Protein AF-A0A921FWW5-F1 (afdb_monomer)

Secondary structure (DSSP, 8-state):
--HHHHHHTTB-TTSPBPSSHHHHHHHHHHHHHHHHHHSPPHHHHHHHHHHHHT-S-SEEESSHHHHHHH-TT--SSEEEETTT-EEEEEETTTTEEEEEEETT--------EE--STTTT-TT--TTEEEESEEEEEETTEEEEEESS--TT-EEEES-----TT-EEEEEEEEE-SS---EEEEETTEEPPPB-PPTTS-EEEEEEEE-SSSPPPEEEE--SSS--TT-EEEEEEEEEEEHHHHH-TT----HHHHHHHHTTSGGG--SSEES-SS-HHHHHHHHHHHHHHHTTSS--

Structure (mmCIF, N/CA/C/O backbone):
data_AF-A0A921FWW5-F1
#
_entry.id   AF-A0A921FWW5-F1
#
loop_
_atom_site.group_PDB
_atom_site.id
_atom_site.type_symbol
_atom_site.label_atom_id
_atom_site.label_alt_id
_atom_site.label_comp_id
_atom_site.label_asym_id
_atom_site.label_entity_id
_atom_site.label_seq_id
_atom_site.pdbx_PDB_ins_code
_atom_site.Cartn_x
_atom_site.Cartn_y
_atom_site.Cartn_z
_atom_site.occupancy
_atom_site.B_iso_or_equiv
_atom_site.auth_seq_id
_atom_site.auth_comp_id
_atom_site.auth_asym_id
_atom_site.auth_atom_id
_atom_site.pdbx_PDB_model_num
ATOM 1 N N . ILE A 1 1 ? -24.451 44.746 63.914 1.00 54.94 1 ILE A N 1
ATOM 2 C CA . ILE A 1 1 ? -25.137 44.076 62.787 1.00 54.94 1 ILE A CA 1
ATOM 3 C C . ILE A 1 1 ? -26.568 44.582 62.790 1.00 54.94 1 ILE A C 1
ATOM 5 O O . ILE A 1 1 ? -27.203 44.558 63.840 1.00 54.94 1 ILE A O 1
ATOM 9 N N . SER A 1 2 ? -27.016 45.171 61.685 1.00 52.34 2 SER A N 1
ATOM 10 C CA . SER A 1 2 ? -28.345 45.789 61.610 1.00 52.34 2 SER A CA 1
ATOM 11 C C . SER A 1 2 ? -29.425 44.705 61.452 1.00 52.34 2 SER A C 1
ATOM 13 O O . SER A 1 2 ? -29.181 43.686 60.814 1.00 52.34 2 SER A O 1
ATOM 15 N N . ALA A 1 3 ? -30.620 44.884 62.029 1.00 73.94 3 ALA A N 1
ATOM 16 C CA . ALA A 1 3 ? -31.713 43.907 61.897 1.00 73.94 3 ALA A CA 1
ATOM 17 C C . ALA A 1 3 ? -32.056 43.522 60.432 1.00 73.94 3 ALA A C 1
ATOM 19 O O . ALA A 1 3 ? -32.324 42.345 60.189 1.00 73.94 3 ALA A O 1
ATOM 20 N N . PRO A 1 4 ? -31.985 44.440 59.442 1.00 77.25 4 PRO A N 1
ATOM 21 C CA . PRO A 1 4 ? -32.183 44.099 58.030 1.00 77.25 4 PRO A CA 1
ATOM 22 C C . PRO A 1 4 ? -31.154 43.108 57.471 1.00 77.25 4 PRO A C 1
ATOM 24 O O . PRO A 1 4 ? -31.499 42.255 56.660 1.00 77.25 4 PRO A O 1
ATOM 27 N N . GLU A 1 5 ? -29.902 43.193 57.924 1.00 77.69 5 GLU A N 1
ATOM 28 C CA . GLU A 1 5 ? -28.803 42.326 57.484 1.00 77.69 5 GLU A CA 1
ATOM 29 C C . GLU A 1 5 ? -29.013 40.875 57.945 1.00 77.69 5 GLU A C 1
ATOM 31 O O . GLU A 1 5 ? -28.809 39.937 57.178 1.00 77.69 5 GLU A O 1
ATOM 36 N N . ILE A 1 6 ? -29.510 40.690 59.173 1.00 76.56 6 ILE A N 1
ATOM 37 C CA . ILE A 1 6 ? -29.844 39.369 59.730 1.00 76.56 6 ILE A CA 1
ATOM 38 C C . ILE A 1 6 ? -31.026 38.749 58.977 1.00 76.56 6 ILE A C 1
ATOM 40 O O . ILE A 1 6 ? -30.984 37.570 58.636 1.00 76.56 6 ILE A O 1
ATOM 44 N N . ILE A 1 7 ? -32.056 39.546 58.672 1.00 77.81 7 ILE A N 1
ATOM 45 C CA . ILE A 1 7 ? -33.239 39.086 57.929 1.00 77.81 7 ILE A CA 1
ATOM 46 C C . ILE A 1 7 ? -32.857 38.671 56.503 1.00 77.81 7 ILE A C 1
ATOM 48 O O . ILE A 1 7 ? -33.277 37.609 56.047 1.00 77.81 7 ILE A O 1
ATOM 52 N N . ALA A 1 8 ? -32.024 39.459 55.815 1.00 82.44 8 ALA A N 1
ATOM 53 C CA . ALA A 1 8 ? -31.523 39.103 54.488 1.00 82.44 8 ALA A CA 1
ATOM 54 C C . ALA A 1 8 ? -30.705 37.799 54.515 1.00 82.44 8 ALA A C 1
ATOM 56 O O . ALA A 1 8 ? -30.836 36.964 53.624 1.00 82.44 8 ALA A O 1
ATOM 57 N N . ALA A 1 9 ? -29.922 37.574 55.575 1.00 83.56 9 ALA A N 1
ATOM 58 C CA . ALA A 1 9 ? -29.128 36.361 55.750 1.00 83.56 9 ALA A CA 1
ATOM 59 C C . ALA A 1 9 ? -29.957 35.095 56.046 1.00 83.56 9 ALA A C 1
ATOM 61 O O . ALA A 1 9 ? -29.390 34.004 56.080 1.00 83.56 9 ALA A O 1
ATOM 62 N N . HIS A 1 10 ? -31.270 35.191 56.267 1.00 88.88 10 HIS A N 1
ATOM 63 C CA . HIS A 1 10 ? -32.144 34.024 56.428 1.00 88.88 10 HIS A CA 1
ATOM 64 C C . HIS A 1 10 ? -32.659 33.468 55.096 1.00 88.88 10 HIS A C 1
ATOM 66 O O . HIS A 1 10 ? -33.248 32.390 55.084 1.00 88.88 10 HIS A O 1
ATOM 72 N N . VAL A 1 11 ? -32.440 34.169 53.984 1.00 87.81 11 VAL A N 1
ATOM 73 C CA . VAL A 1 11 ? -32.865 33.731 52.653 1.00 87.81 11 VAL A CA 1
ATOM 74 C C . VAL A 1 11 ? -31.699 33.022 51.962 1.00 87.81 11 VAL A C 1
ATOM 76 O O . VAL A 1 11 ? -30.575 33.527 51.954 1.00 87.81 11 VAL A O 1
ATOM 79 N N . ASP A 1 12 ? -31.923 31.818 51.437 1.00 85.56 12 ASP A N 1
ATOM 80 C CA . ASP A 1 12 ? -30.902 31.098 50.668 1.00 85.56 12 ASP A CA 1
ATOM 81 C C . ASP A 1 12 ? -30.789 31.584 49.212 1.00 85.56 12 ASP A C 1
ATOM 83 O O . ASP A 1 12 ? -31.531 32.455 48.757 1.00 85.56 12 ASP A O 1
ATOM 87 N N . SER A 1 13 ? -29.834 31.025 48.464 1.00 84.50 13 SER A N 1
ATOM 88 C CA . SER A 1 13 ? -29.587 31.382 47.060 1.00 84.50 13 SER A CA 1
ATOM 89 C C . SER A 1 13 ? -30.755 31.063 46.123 1.00 84.50 13 SER A C 1
ATOM 91 O O . SER A 1 13 ? -30.784 31.575 45.009 1.00 84.50 13 SER A O 1
ATOM 93 N N . ASN A 1 14 ? -31.708 30.239 46.567 1.00 84.31 14 ASN A N 1
ATOM 94 C CA . ASN A 1 14 ? -32.908 29.877 45.817 1.00 84.31 14 ASN A CA 1
ATOM 95 C C . ASN A 1 14 ? -34.116 30.744 46.212 1.00 84.31 14 ASN A C 1
ATOM 97 O O . ASN A 1 14 ? -35.217 30.527 45.711 1.00 84.31 14 ASN A O 1
ATOM 101 N N . GLY A 1 15 ? -33.929 31.727 47.102 1.00 86.50 15 GLY A N 1
ATOM 102 C CA . GLY A 1 15 ? -34.991 32.616 47.566 1.00 86.50 15 GLY A CA 1
ATOM 103 C C . GLY A 1 15 ? -35.855 32.036 48.690 1.00 86.50 15 GLY A C 1
ATOM 104 O O . GLY A 1 15 ? -36.876 32.633 49.029 1.00 86.50 15 GLY A O 1
ATOM 105 N N . THR A 1 16 ? -35.474 30.905 49.294 1.00 89.12 16 THR A N 1
ATOM 106 C CA . THR A 1 16 ? -36.246 30.287 50.383 1.00 89.12 16 THR A CA 1
ATOM 107 C C . THR A 1 16 ? -35.903 30.949 51.711 1.00 89.12 16 THR A C 1
ATOM 109 O O . THR A 1 16 ? -34.735 31.013 52.096 1.00 89.12 16 THR A O 1
ATOM 112 N N . ALA A 1 17 ? -36.918 31.432 52.432 1.00 90.94 17 ALA A N 1
ATOM 113 C CA . ALA A 1 17 ? -36.743 32.024 53.755 1.00 90.94 17 ALA A CA 1
ATOM 114 C C . ALA A 1 17 ? -36.696 30.942 54.846 1.00 90.94 17 ALA A C 1
ATOM 116 O O . ALA A 1 17 ? -37.617 30.138 54.980 1.00 90.94 17 ALA A O 1
ATOM 117 N N . HIS A 1 18 ? -35.642 30.963 55.662 1.00 88.50 18 HIS A N 1
ATOM 118 C CA . HIS A 1 18 ? -35.449 30.058 56.795 1.00 88.50 18 HIS A CA 1
ATOM 119 C C . HIS A 1 18 ? -35.803 30.755 58.125 1.00 88.50 18 HIS A C 1
ATOM 121 O O . HIS A 1 18 ? -35.614 31.966 58.248 1.00 88.50 18 HIS A O 1
ATOM 127 N N . PRO A 1 19 ? -36.286 30.033 59.158 1.00 90.19 19 PRO A N 1
ATOM 128 C CA . PRO A 1 19 ? -36.712 30.643 60.428 1.00 90.19 19 PRO A CA 1
ATOM 129 C C . PRO A 1 19 ? -35.614 31.427 61.156 1.00 90.19 19 PRO A C 1
ATOM 131 O O . PRO A 1 19 ? -35.888 32.381 61.882 1.00 90.19 19 PRO A O 1
ATOM 134 N N . ASN A 1 20 ? -34.365 30.998 60.992 1.00 88.88 20 ASN A N 1
ATOM 135 C CA . ASN A 1 20 ? -33.182 31.657 61.517 1.00 88.88 20 ASN A CA 1
ATOM 136 C C . ASN A 1 20 ? -31.948 31.249 60.699 1.00 88.88 20 ASN A C 1
ATOM 138 O O . ASN A 1 20 ? -31.984 30.295 59.916 1.00 88.88 20 ASN A O 1
ATOM 142 N N . LEU A 1 21 ? -30.838 31.958 60.914 1.00 88.75 21 LEU A N 1
ATOM 143 C CA . LEU A 1 21 ? -29.571 31.687 60.238 1.00 88.75 21 LEU A CA 1
ATOM 144 C C . LEU A 1 21 ? -29.070 30.251 60.459 1.00 88.75 21 LEU A C 1
ATOM 146 O O . LEU A 1 21 ? -28.517 29.662 59.535 1.00 88.75 21 LEU A O 1
ATOM 150 N N . LYS A 1 22 ? -29.291 29.675 61.650 1.00 91.75 22 LYS A N 1
ATOM 151 C CA . LYS A 1 22 ? -28.877 28.299 61.947 1.00 91.75 22 LYS A CA 1
ATOM 152 C C . LYS A 1 22 ? -29.604 27.305 61.039 1.00 91.75 22 LYS A C 1
ATOM 154 O O . LYS A 1 22 ? -28.948 26.486 60.417 1.00 91.75 22 LYS A O 1
ATOM 159 N N . SER A 1 23 ? -30.923 27.423 60.890 1.00 90.19 23 SER A N 1
ATOM 160 C CA . SER A 1 23 ? -31.704 26.547 60.007 1.00 90.19 23 SER A CA 1
ATOM 161 C C . SER A 1 23 ? -31.258 26.632 58.545 1.00 90.19 23 SER A C 1
ATOM 163 O O . SER A 1 23 ? -31.207 25.612 57.864 1.00 90.19 23 SER A O 1
ATOM 165 N N . ARG A 1 24 ? -30.883 27.825 58.064 1.00 92.62 24 ARG A N 1
ATOM 166 C CA . ARG A 1 24 ? -30.310 27.980 56.718 1.00 92.62 24 ARG A CA 1
ATOM 167 C C . ARG A 1 24 ? -28.952 27.285 56.597 1.00 92.62 24 ARG A C 1
ATOM 169 O O . ARG A 1 24 ? -28.701 26.633 55.589 1.00 92.62 24 ARG A O 1
ATOM 176 N N . LEU A 1 25 ? -28.081 27.440 57.597 1.00 91.12 25 LEU A N 1
ATOM 177 C CA . LEU A 1 25 ? -26.750 26.832 57.600 1.00 91.12 25 LEU A CA 1
ATOM 178 C C . LEU A 1 25 ? -26.828 25.301 57.673 1.00 91.12 25 LEU A C 1
ATOM 180 O O . LEU A 1 25 ? -26.166 24.638 56.882 1.00 91.12 25 LEU A O 1
ATOM 184 N N . ASP A 1 26 ? -27.697 24.761 58.531 1.00 92.81 26 ASP A N 1
ATOM 185 C CA . ASP A 1 26 ? -27.953 23.320 58.631 1.00 92.81 26 ASP A CA 1
ATOM 186 C C . ASP A 1 26 ? -28.453 22.764 57.275 1.00 92.81 26 ASP A C 1
ATOM 188 O O . ASP A 1 26 ? -27.978 21.737 56.797 1.00 92.81 26 ASP A O 1
ATOM 192 N N . ASN A 1 27 ? -29.368 23.472 56.596 1.00 88.25 27 ASN A N 1
ATOM 193 C CA . ASN A 1 27 ? -29.863 23.080 55.268 1.00 88.25 27 ASN A CA 1
ATOM 194 C C . ASN A 1 27 ? -28.781 23.158 54.174 1.00 88.25 27 ASN A C 1
ATOM 196 O O . ASN A 1 27 ? -28.735 22.310 53.277 1.00 88.25 27 ASN A O 1
ATOM 200 N N . PHE A 1 28 ? -27.897 24.157 54.234 1.00 89.31 28 PHE A N 1
ATOM 201 C CA . PHE A 1 28 ? -26.744 24.242 53.338 1.00 89.31 28 PHE A CA 1
ATOM 202 C C . PHE A 1 28 ? -25.779 23.068 53.557 1.00 89.31 28 PHE A C 1
ATOM 204 O O . PHE A 1 28 ? -25.355 22.445 52.590 1.00 89.31 28 PHE A O 1
ATOM 211 N N . GLU A 1 29 ? -25.485 22.715 54.808 1.00 89.56 29 GLU A N 1
ATOM 212 C CA . GLU A 1 29 ? -24.614 21.585 55.149 1.00 89.56 29 GLU A CA 1
ATOM 213 C C . GLU A 1 29 ? -25.198 20.248 54.667 1.00 89.56 29 GLU A C 1
ATOM 215 O O . GLU A 1 29 ? -24.497 19.453 54.034 1.00 89.56 29 GLU A O 1
ATOM 220 N N . VAL A 1 30 ? -26.501 20.027 54.873 1.00 89.12 30 VAL A N 1
ATOM 221 C CA . VAL A 1 30 ? -27.209 18.832 54.383 1.00 89.12 30 VAL A CA 1
ATOM 222 C C . VAL A 1 30 ? -27.186 18.757 52.855 1.00 89.12 30 VAL A C 1
ATOM 224 O O . VAL A 1 30 ? -26.832 17.716 52.302 1.00 89.12 30 VAL A O 1
ATOM 227 N N . SER A 1 31 ? -27.524 19.846 52.157 1.00 83.38 31 SER A N 1
ATOM 228 C CA . SER A 1 31 ? -27.543 19.858 50.685 1.00 83.38 31 SER A CA 1
ATOM 229 C C . SER A 1 31 ? -26.147 19.699 50.073 1.00 83.38 31 SER A C 1
ATOM 231 O O . SER A 1 31 ? -25.990 18.948 49.111 1.00 83.38 31 SER A O 1
ATOM 233 N N . ALA A 1 32 ? -25.119 20.324 50.655 1.00 82.25 32 ALA A N 1
ATOM 234 C CA . ALA A 1 32 ? -23.731 20.143 50.238 1.00 82.25 32 ALA A CA 1
ATOM 235 C C . ALA A 1 32 ? -23.261 18.692 50.443 1.00 82.25 32 ALA A C 1
ATOM 237 O O . ALA A 1 32 ? -22.636 18.115 49.554 1.00 82.25 32 ALA A O 1
ATOM 238 N N . THR A 1 33 ? -23.622 18.071 51.571 1.00 81.31 33 THR A N 1
ATOM 239 C CA . THR A 1 33 ? -23.305 16.662 51.863 1.00 81.31 33 THR A CA 1
ATOM 240 C C . THR A 1 33 ? -23.995 15.712 50.882 1.00 81.31 33 THR A C 1
ATOM 242 O O . THR A 1 33 ? -23.360 14.802 50.354 1.00 81.31 33 THR A O 1
ATOM 245 N N . GLN A 1 34 ? -25.271 15.949 50.567 1.00 81.00 34 GLN A N 1
ATOM 246 C CA . GLN A 1 34 ? -26.012 15.160 49.576 1.00 81.00 34 GLN A CA 1
ATOM 247 C C . GLN A 1 34 ? -25.422 15.296 48.164 1.00 81.00 34 GLN A C 1
ATOM 249 O O . GLN A 1 34 ? -25.303 14.302 47.452 1.00 81.00 34 GLN A O 1
ATOM 254 N N . GLN A 1 35 ? -25.002 16.499 47.756 1.00 77.38 35 GLN A N 1
ATOM 255 C CA . GLN A 1 35 ? -24.338 16.705 46.462 1.00 77.38 35 GLN A CA 1
ATOM 256 C C . GLN A 1 35 ? -22.965 16.025 46.386 1.00 77.38 35 GLN A C 1
ATOM 258 O O . GLN A 1 35 ? -22.579 15.557 45.317 1.00 77.38 35 GLN A O 1
ATOM 263 N N . LEU A 1 36 ? -22.227 15.945 47.498 1.00 73.56 36 LEU A N 1
ATOM 264 C CA . LEU A 1 36 ? -20.964 15.204 47.563 1.00 73.56 36 LEU A CA 1
ATOM 265 C C . LEU A 1 36 ? -21.176 13.689 47.446 1.00 73.56 36 LEU A C 1
ATOM 267 O O . LEU A 1 36 ? -20.372 13.037 46.795 1.00 73.56 36 LEU A O 1
ATOM 271 N N . GLN A 1 37 ? -22.275 13.151 47.985 1.00 67.81 37 GLN A N 1
ATOM 272 C CA . GLN A 1 37 ? -22.647 11.736 47.824 1.00 67.81 37 GLN A CA 1
ATOM 273 C C . GLN A 1 37 ? -23.086 11.373 46.395 1.00 67.81 37 GLN A C 1
ATOM 275 O O . GLN A 1 37 ? -23.012 10.211 46.012 1.00 67.81 37 GLN A O 1
ATOM 280 N N . GLN A 1 38 ? -23.546 12.347 45.601 1.00 61.06 38 GLN A N 1
ATOM 281 C CA . GLN A 1 38 ? -23.904 12.139 44.189 1.00 61.06 38 GLN A CA 1
ATOM 282 C C . GLN A 1 38 ? -22.700 12.193 43.241 1.00 61.06 38 GLN A C 1
ATOM 284 O O . GLN A 1 38 ? -22.802 11.757 42.094 1.00 61.06 38 GLN A O 1
ATOM 289 N N . LYS A 1 39 ? -21.562 12.742 43.681 1.00 61.75 39 LYS A N 1
ATOM 290 C CA . LYS A 1 39 ? -20.310 12.636 42.929 1.00 61.75 39 LYS A CA 1
ATOM 291 C C . LYS A 1 39 ? -19.759 11.239 43.181 1.00 61.75 39 LYS A C 1
ATOM 293 O O . LYS A 1 39 ? -19.584 10.863 44.333 1.00 61.75 39 LYS A O 1
ATOM 298 N N . ALA A 1 40 ? -19.515 10.478 42.115 1.00 56.78 40 ALA A N 1
ATOM 299 C CA . ALA A 1 40 ? -18.873 9.174 42.230 1.00 56.78 40 ALA A CA 1
ATOM 300 C C . ALA A 1 40 ? -17.592 9.313 43.074 1.00 56.78 40 ALA A C 1
ATOM 302 O O . ALA A 1 40 ? -16.753 10.165 42.775 1.00 56.78 40 ALA A O 1
ATOM 303 N N . ASP A 1 41 ? -17.485 8.535 44.153 1.00 65.31 41 ASP A N 1
ATOM 304 C CA . ASP A 1 41 ? -16.306 8.526 45.020 1.00 65.31 41 ASP A CA 1
ATOM 305 C C . ASP A 1 41 ? -15.075 8.180 44.170 1.00 65.31 41 ASP A C 1
ATOM 307 O O . ASP A 1 41 ? -15.135 7.284 43.325 1.00 65.31 41 ASP A O 1
ATOM 311 N N . GLN A 1 42 ? -13.961 8.885 44.376 1.00 54.41 42 GLN A N 1
ATOM 312 C CA . GLN A 1 42 ? -12.708 8.604 43.676 1.00 54.41 42 GLN A CA 1
ATOM 313 C C . GLN A 1 42 ? -12.319 7.127 43.828 1.00 54.41 42 GLN A C 1
ATOM 315 O O . GLN A 1 42 ? -11.888 6.524 42.861 1.00 54.41 42 GLN A O 1
ATOM 320 N N . SER A 1 43 ? -12.567 6.513 44.988 1.00 56.56 43 SER A N 1
ATOM 321 C CA . SER A 1 43 ? -12.333 5.082 45.221 1.00 56.56 43 SER A CA 1
ATOM 322 C C . SER A 1 43 ? -13.247 4.169 44.400 1.00 56.56 43 SER A C 1
ATOM 324 O O . SER A 1 43 ? -12.813 3.106 43.960 1.00 56.56 43 SER A O 1
ATOM 326 N N . PHE A 1 44 ? -14.490 4.584 44.145 1.00 61.25 44 PHE A N 1
ATOM 327 C CA . PHE A 1 44 ? -15.403 3.870 43.257 1.00 61.25 44 PHE A CA 1
ATOM 328 C C . PHE A 1 44 ? -14.921 3.976 41.811 1.00 61.25 44 PHE A C 1
ATOM 330 O O . PHE A 1 44 ? -14.796 2.961 41.132 1.00 61.25 44 PHE A O 1
ATOM 337 N N . VAL A 1 45 ? -14.573 5.184 41.357 1.00 56.34 45 VAL A N 1
ATOM 338 C CA . VAL A 1 45 ? -14.010 5.405 40.017 1.00 56.34 45 VAL A CA 1
ATOM 339 C C . VAL A 1 45 ? -12.695 4.639 39.847 1.00 56.34 45 VAL A C 1
ATOM 341 O O . VAL A 1 45 ? -12.518 3.978 38.831 1.00 56.34 45 VAL A O 1
ATOM 344 N N . ASP A 1 46 ? -11.818 4.648 40.850 1.00 57.06 46 ASP A N 1
ATOM 345 C CA . ASP A 1 46 ? -10.530 3.953 40.845 1.00 57.06 46 ASP A CA 1
ATOM 346 C C . ASP A 1 46 ? -10.692 2.430 40.913 1.00 57.06 46 ASP A C 1
ATOM 348 O O . ASP A 1 46 ? -9.931 1.719 40.264 1.00 57.06 46 ASP A O 1
ATOM 352 N N . SER A 1 47 ? -11.681 1.903 41.646 1.00 58.59 47 SER A N 1
ATOM 353 C CA . SER A 1 47 ? -11.992 0.464 41.665 1.00 58.59 47 SER A CA 1
ATOM 354 C C . SER A 1 47 ? -12.525 0.002 40.309 1.00 58.59 47 SER A C 1
ATOM 356 O O . SER A 1 47 ? -12.022 -0.973 39.745 1.00 58.59 47 SER A O 1
ATOM 358 N N . GLN A 1 48 ? -13.468 0.751 39.725 1.00 58.72 48 GLN A N 1
ATOM 359 C CA . GLN A 1 48 ? -13.980 0.466 38.383 1.00 58.72 48 GLN A CA 1
ATOM 360 C C . GLN A 1 48 ? -12.863 0.576 37.335 1.00 58.72 48 GLN A C 1
ATOM 362 O O . GLN A 1 48 ? -12.716 -0.306 36.490 1.00 58.72 48 GLN A O 1
ATOM 367 N N . LEU A 1 49 ? -12.011 1.601 37.428 1.00 56.38 49 LEU A N 1
ATOM 368 C CA . LEU A 1 49 ? -10.875 1.790 36.528 1.00 56.38 49 LEU A CA 1
ATOM 369 C C . LEU A 1 49 ? -9.809 0.701 36.715 1.00 56.38 49 LEU A C 1
ATOM 371 O O . LEU A 1 49 ? -9.300 0.183 35.731 1.00 56.38 49 LEU A O 1
ATOM 375 N N . SER A 1 50 ? -9.503 0.288 37.944 1.00 53.25 50 SER A N 1
ATOM 376 C CA . SER A 1 50 ? -8.551 -0.792 38.249 1.00 53.25 50 SER A CA 1
ATOM 377 C C . SER A 1 50 ? -9.045 -2.156 37.751 1.00 53.25 50 SER A C 1
ATOM 379 O O . SER A 1 50 ? -8.275 -2.932 37.177 1.00 53.25 50 SER A O 1
ATOM 381 N N . ALA A 1 51 ? -10.350 -2.426 37.876 1.00 51.62 51 ALA A N 1
ATOM 382 C CA . ALA A 1 51 ? -10.979 -3.609 37.295 1.00 51.62 51 ALA A CA 1
ATOM 383 C C . ALA A 1 51 ? -10.830 -3.634 35.762 1.00 51.62 51 ALA A C 1
ATOM 385 O O . ALA A 1 51 ? -10.542 -4.690 35.197 1.00 51.62 51 ALA A O 1
ATOM 386 N N . ILE A 1 52 ? -10.926 -2.469 35.110 1.00 52.97 52 ILE A N 1
ATOM 387 C CA . ILE A 1 52 ? -10.677 -2.295 33.671 1.00 52.97 52 ILE A CA 1
ATOM 388 C C . ILE A 1 52 ? -9.177 -2.439 33.333 1.00 52.97 52 ILE A C 1
ATOM 390 O O . ILE A 1 52 ? -8.832 -3.083 32.344 1.00 52.97 52 ILE A O 1
ATOM 394 N N . VAL A 1 53 ? -8.270 -1.907 34.163 1.00 46.00 53 VAL A N 1
ATOM 395 C CA . VAL A 1 53 ? -6.808 -1.885 33.928 1.00 46.00 53 VAL A CA 1
ATOM 396 C C . VAL A 1 53 ? -6.158 -3.270 34.049 1.00 46.00 53 VAL A C 1
ATOM 398 O O . VAL A 1 53 ? -5.145 -3.519 33.397 1.00 46.00 53 VAL A O 1
ATOM 401 N N . SER A 1 54 ? -6.742 -4.212 34.802 1.00 50.03 54 SER A N 1
ATOM 402 C CA . SER A 1 54 ? -6.253 -5.605 34.816 1.00 50.03 54 SER A CA 1
ATOM 403 C C . SER A 1 54 ? -6.501 -6.353 33.497 1.00 50.03 54 SER A C 1
ATOM 405 O O . SER A 1 54 ? -5.849 -7.362 33.227 1.00 50.03 54 SER A O 1
ATOM 407 N N . GLY A 1 55 ? -7.444 -5.867 32.679 1.00 53.16 55 GLY A N 1
ATOM 408 C CA . GLY A 1 55 ? -7.771 -6.414 31.365 1.00 53.16 55 GLY A CA 1
ATOM 409 C C . GLY A 1 55 ? -8.306 -7.848 31.358 1.00 53.16 55 GLY A C 1
ATOM 410 O O . GLY A 1 55 ? -8.499 -8.383 30.272 1.00 53.16 55 GLY A O 1
ATOM 411 N N . ALA A 1 56 ? -8.538 -8.481 32.515 1.00 63.38 56 ALA A N 1
ATOM 412 C CA . ALA A 1 56 ? -8.990 -9.866 32.617 1.00 63.38 56 ALA A CA 1
ATOM 413 C C . ALA A 1 56 ? -10.298 -9.962 33.424 1.00 63.38 56 ALA A C 1
ATOM 415 O O . ALA A 1 56 ? -10.364 -9.449 34.543 1.00 63.38 56 ALA A O 1
ATOM 416 N N . PRO A 1 57 ? -11.344 -10.630 32.904 1.00 78.62 57 PRO A N 1
ATOM 417 C CA . PRO A 1 57 ? -12.591 -10.803 33.625 1.00 78.62 57 PRO A CA 1
ATOM 418 C C . PRO A 1 57 ? -12.376 -11.680 34.855 1.00 78.62 57 PRO A C 1
ATOM 420 O O . PRO A 1 57 ? -11.670 -12.689 34.796 1.00 78.62 57 PRO A O 1
ATOM 423 N N . LYS A 1 58 ? -13.034 -11.331 35.967 1.00 84.94 58 LYS A N 1
ATOM 424 C CA . LYS A 1 58 ? -13.017 -12.144 37.196 1.00 84.94 58 LYS A CA 1
ATOM 425 C C . LYS A 1 58 ? -13.683 -13.507 37.002 1.00 84.94 58 LYS A C 1
ATOM 427 O O . LYS A 1 58 ? -13.382 -14.448 37.731 1.00 84.94 58 LYS A O 1
ATOM 432 N N . GLY A 1 59 ? -14.579 -13.612 36.027 1.00 81.25 59 GLY A N 1
ATOM 433 C CA . GLY A 1 59 ? -15.245 -14.849 35.655 1.00 81.25 59 GLY A CA 1
ATOM 434 C C . GLY A 1 59 ? -15.903 -14.738 34.287 1.00 81.25 59 GLY A C 1
ATOM 435 O O . GLY A 1 59 ? -16.152 -13.642 33.782 1.00 81.25 59 GLY A O 1
ATOM 436 N N . THR A 1 60 ? -16.187 -15.893 33.696 1.00 80.00 60 THR A N 1
ATOM 437 C CA . THR A 1 60 ? -16.857 -16.009 32.400 1.00 80.00 60 THR A CA 1
ATOM 438 C C . THR A 1 60 ? -18.111 -16.863 32.546 1.00 80.00 60 THR A C 1
ATOM 440 O O . THR A 1 60 ? -18.054 -17.916 33.183 1.00 80.00 60 THR A O 1
ATOM 443 N N . TYR A 1 61 ? -19.206 -16.445 31.923 1.00 86.25 61 TYR A N 1
ATOM 444 C CA . TYR A 1 61 ? -20.533 -17.047 32.041 1.00 86.25 61 TYR A CA 1
ATOM 445 C C . TYR A 1 61 ? -21.148 -17.250 30.658 1.00 86.25 61 TYR A C 1
ATOM 447 O O . TYR A 1 61 ? -20.888 -16.475 29.744 1.00 86.25 61 TYR A O 1
ATOM 455 N N . THR A 1 62 ? -21.950 -18.298 30.468 1.00 69.88 62 THR A N 1
ATOM 456 C CA . THR A 1 62 ? -22.538 -18.597 29.150 1.00 69.88 62 THR A CA 1
ATOM 457 C C . THR A 1 62 ? -23.574 -17.557 28.737 1.00 69.88 62 THR A C 1
ATOM 459 O O . THR A 1 62 ? -23.603 -17.142 27.583 1.00 69.88 62 THR A O 1
ATOM 462 N N . ASP A 1 63 ? -24.397 -17.099 29.676 1.00 86.50 63 ASP A N 1
ATOM 463 C CA . ASP A 1 63 ? -25.445 -16.096 29.475 1.00 86.50 63 ASP A CA 1
ATOM 464 C C . ASP A 1 63 ? -25.620 -15.211 30.718 1.00 86.50 63 ASP A C 1
ATOM 466 O O . ASP A 1 63 ? -25.148 -15.542 31.812 1.00 86.50 63 ASP A O 1
ATOM 470 N N . LEU A 1 64 ? -26.297 -14.072 30.557 1.00 92.38 64 LEU A N 1
ATOM 471 C CA . LEU A 1 64 ? -26.519 -13.124 31.651 1.00 92.38 64 LEU A CA 1
ATOM 472 C C . LEU A 1 64 ? -27.320 -13.749 32.809 1.00 92.38 64 LEU A C 1
ATOM 474 O O . LEU A 1 64 ? -27.069 -13.433 33.970 1.00 92.38 64 LEU A O 1
ATOM 478 N N . ALA A 1 65 ? -28.233 -14.681 32.520 1.00 95.44 65 ALA A N 1
ATOM 479 C CA . ALA A 1 65 ? -29.013 -15.371 33.546 1.00 95.44 65 ALA A CA 1
ATOM 480 C C . ALA A 1 65 ? -28.126 -16.250 34.447 1.00 95.44 65 ALA A C 1
ATOM 482 O O . ALA A 1 65 ? -28.335 -16.313 35.660 1.00 95.44 65 ALA A O 1
ATOM 483 N N . SER A 1 66 ? -27.106 -16.897 33.881 1.00 89.50 66 SER A N 1
ATOM 484 C CA . SER A 1 66 ? -26.136 -17.705 34.622 1.00 89.50 66 SER A CA 1
ATOM 485 C C . SER A 1 66 ? -25.244 -16.849 35.527 1.00 89.50 66 SER A C 1
ATOM 487 O O . SER A 1 66 ? -24.986 -17.247 36.664 1.00 89.50 66 SER A O 1
ATOM 489 N N . LEU A 1 67 ? -24.868 -15.641 35.086 1.00 95.56 67 LEU A N 1
ATOM 490 C CA . LEU A 1 67 ? -24.180 -14.652 35.924 1.00 95.56 67 LEU A CA 1
ATOM 491 C C . LEU A 1 67 ? -25.078 -14.184 37.081 1.00 95.56 67 LEU A C 1
ATOM 493 O O . LEU A 1 67 ? -24.669 -14.228 38.240 1.00 95.56 67 LEU A O 1
ATOM 497 N N . GLN A 1 68 ? -26.326 -13.814 36.781 1.00 96.56 68 GLN A N 1
ATOM 498 C CA . GLN A 1 68 ? -27.320 -13.396 37.778 1.00 96.56 68 GLN A CA 1
ATOM 499 C C . GLN A 1 68 ? -27.636 -14.502 38.792 1.00 96.56 68 GLN A C 1
ATOM 501 O O . GLN A 1 68 ? -27.861 -14.224 39.963 1.00 96.56 68 GLN A O 1
ATOM 506 N N . THR A 1 69 ? -27.627 -15.765 38.365 1.00 95.81 69 THR A N 1
ATOM 507 C CA . THR A 1 69 ? -27.848 -16.913 39.256 1.00 95.81 69 THR A CA 1
ATOM 508 C C . THR A 1 69 ? -26.650 -17.153 40.173 1.00 95.81 69 THR A C 1
ATOM 510 O O . THR A 1 69 ? -26.831 -17.503 41.338 1.00 95.81 69 THR A O 1
ATOM 513 N N . ALA A 1 70 ? -25.426 -16.976 39.666 1.00 94.44 70 ALA A N 1
ATOM 514 C CA . ALA A 1 70 ? -24.210 -17.128 40.462 1.00 94.44 70 ALA A CA 1
ATOM 515 C C . ALA A 1 70 ? -24.043 -16.002 41.496 1.00 94.44 70 ALA A C 1
ATOM 517 O O . ALA A 1 70 ? -23.558 -16.254 42.599 1.00 94.44 70 ALA A O 1
ATOM 518 N N . TYR A 1 71 ? -24.473 -14.788 41.145 1.00 95.31 71 TYR A N 1
ATOM 519 C CA . TYR A 1 71 ? -24.366 -13.586 41.969 1.00 95.31 71 TYR A CA 1
ATOM 520 C C . TYR A 1 71 ? -25.691 -12.796 41.968 1.00 95.31 71 TYR A C 1
ATOM 522 O O . TYR A 1 71 ? -25.795 -11.759 41.299 1.00 95.31 71 TYR A O 1
ATOM 530 N N . PRO A 1 72 ? -26.714 -13.276 42.704 1.00 94.38 72 PRO A N 1
ATOM 531 C CA . PRO A 1 72 ? -28.045 -12.662 42.722 1.00 94.38 72 PRO A CA 1
ATOM 532 C C . PRO A 1 72 ? -28.058 -11.273 43.371 1.00 94.38 72 PRO A C 1
ATOM 534 O O . PRO A 1 72 ? -28.819 -10.411 42.941 1.00 94.38 72 PRO A O 1
ATOM 537 N N . ASP A 1 73 ? -27.174 -11.050 44.345 1.00 93.12 73 ASP A N 1
ATOM 538 C CA . ASP A 1 73 ? -26.996 -9.771 45.046 1.00 93.12 73 ASP A CA 1
ATOM 539 C C . ASP A 1 73 ? -25.803 -8.961 44.500 1.00 93.12 73 ASP A C 1
ATOM 541 O O . ASP A 1 73 ? -25.358 -8.000 45.125 1.00 93.12 73 ASP A O 1
ATOM 545 N N . GLY A 1 74 ? -25.261 -9.367 43.347 1.00 92.12 74 GLY A N 1
ATOM 546 C CA . GLY A 1 74 ? -24.095 -8.739 42.737 1.00 92.12 74 GLY A CA 1
ATOM 547 C C . GLY A 1 74 ? -22.744 -9.263 43.211 1.00 92.12 74 GLY A C 1
ATOM 548 O O . GLY A 1 74 ? -22.629 -10.053 44.149 1.00 92.12 74 GLY A O 1
ATOM 549 N N . ALA A 1 75 ? -21.695 -8.828 42.514 1.00 90.38 75 ALA A N 1
ATOM 550 C CA . ALA A 1 75 ? -20.305 -9.064 42.882 1.00 90.38 75 ALA A CA 1
ATOM 551 C C . ALA A 1 75 ? -19.409 -7.947 42.335 1.00 90.38 75 ALA A C 1
ATOM 553 O O . ALA A 1 75 ? -19.638 -7.428 41.244 1.00 90.38 75 ALA A O 1
ATOM 554 N N . GLU A 1 76 ? -18.354 -7.606 43.076 1.00 86.06 76 GLU A N 1
ATOM 555 C CA . GLU A 1 76 ? -17.385 -6.595 42.654 1.00 86.06 76 GLU A CA 1
ATOM 556 C C . GLU A 1 76 ? -16.524 -7.094 41.480 1.00 86.06 76 GLU A C 1
ATOM 558 O O . GLU A 1 76 ? -15.933 -8.177 41.547 1.00 86.06 76 GLU A O 1
ATOM 563 N N . GLY A 1 77 ? -16.351 -6.250 40.461 1.00 82.38 77 GLY A N 1
ATOM 564 C CA . GLY A 1 77 ? -15.485 -6.468 39.297 1.00 82.38 77 GLY A CA 1
ATOM 565 C C . GLY A 1 77 ? -16.256 -6.694 37.995 1.00 82.38 77 GLY A C 1
ATOM 566 O O . GLY A 1 77 ? -17.474 -6.532 37.949 1.00 82.38 77 GLY A O 1
ATOM 567 N N . ILE A 1 78 ? -15.525 -7.048 36.932 1.00 85.25 78 ILE A N 1
ATOM 568 C CA . ILE A 1 78 ? -16.091 -7.291 35.598 1.00 85.25 78 ILE A CA 1
ATOM 569 C C . ILE A 1 78 ? -16.194 -8.790 35.301 1.00 85.25 78 ILE A C 1
ATOM 571 O O . ILE A 1 78 ? -15.295 -9.573 35.630 1.00 85.25 78 ILE A O 1
ATOM 575 N N . PHE A 1 79 ? -17.275 -9.177 34.635 1.00 89.31 79 PHE A N 1
ATOM 576 C CA . PHE A 1 79 ? -17.567 -10.552 34.241 1.00 89.31 79 PHE A CA 1
ATOM 577 C C . PHE A 1 79 ? -17.906 -10.603 32.757 1.00 89.31 79 PHE A C 1
ATOM 579 O O . PHE A 1 79 ? -18.613 -9.736 32.260 1.00 89.31 79 PHE A O 1
ATOM 586 N N . LEU A 1 80 ? -17.409 -11.611 32.044 1.00 83.06 80 LEU A N 1
ATOM 587 C CA . LEU A 1 80 ? -17.657 -11.773 30.611 1.00 83.06 80 LEU A CA 1
ATOM 588 C C . LEU A 1 80 ? -18.834 -12.720 30.378 1.00 83.06 80 LEU A C 1
ATOM 590 O O . LEU A 1 80 ? -18.799 -13.865 30.831 1.00 83.06 80 LEU A O 1
ATOM 594 N N . VAL A 1 81 ? -19.840 -12.273 29.634 1.00 86.50 81 VAL A N 1
ATOM 595 C CA . VAL A 1 81 ? -20.931 -13.121 29.151 1.00 86.50 81 VAL A CA 1
ATOM 596 C C . VAL A 1 81 ? -20.629 -13.542 27.713 1.00 86.50 81 VAL A C 1
ATOM 598 O O . VAL A 1 81 ? -20.373 -12.726 26.837 1.00 86.50 81 VAL A O 1
ATOM 601 N N . LEU A 1 82 ? -20.589 -14.852 27.471 1.00 71.69 82 LEU A N 1
ATOM 602 C CA . LEU A 1 82 ? -20.099 -15.423 26.213 1.00 71.69 82 LEU A CA 1
ATOM 603 C C . LEU A 1 82 ? -21.143 -15.408 25.089 1.00 71.69 82 LEU A C 1
ATOM 605 O O . LEU A 1 82 ? -20.765 -15.416 23.922 1.00 71.69 82 LEU A O 1
ATOM 609 N N . SER A 1 83 ? -22.438 -15.430 25.418 1.00 72.56 83 SER A N 1
ATOM 610 C CA . SER A 1 83 ? -23.520 -15.463 24.419 1.00 72.56 83 SER A CA 1
ATOM 611 C C . SER A 1 83 ? -23.706 -14.146 23.673 1.00 72.56 83 SER A C 1
ATOM 613 O O . SER A 1 83 ? -24.103 -14.181 22.510 1.00 72.56 83 SER A O 1
ATOM 615 N N . ASP A 1 84 ? -23.410 -13.013 24.310 1.00 78.75 84 ASP A N 1
ATOM 616 C CA . ASP A 1 84 ? -23.415 -11.687 23.687 1.00 78.75 84 ASP A CA 1
ATOM 617 C C . ASP A 1 84 ? -21.999 -11.121 23.484 1.00 78.75 84 ASP A C 1
ATOM 619 O O . ASP A 1 84 ? -21.810 -10.256 22.634 1.00 78.75 84 ASP A O 1
ATOM 623 N N . GLY A 1 85 ? -20.988 -11.642 24.188 1.00 74.19 85 GLY A N 1
ATOM 624 C CA . GLY A 1 85 ? -19.611 -11.152 24.118 1.00 74.19 85 GLY A CA 1
ATOM 625 C C . GLY A 1 85 ? -19.397 -9.856 24.900 1.00 74.19 85 GLY A C 1
ATOM 626 O O . GLY A 1 85 ? -18.394 -9.172 24.689 1.00 74.19 85 GLY A O 1
ATOM 627 N N . HIS A 1 86 ? -20.332 -9.489 25.777 1.00 85.75 86 HIS A N 1
ATOM 628 C CA . HIS A 1 86 ? -20.274 -8.261 26.558 1.00 85.75 86 HIS A CA 1
ATOM 629 C C . HIS A 1 86 ? -19.657 -8.508 27.936 1.00 85.75 86 HIS A C 1
ATOM 631 O O . HIS A 1 86 ? -19.755 -9.599 28.510 1.00 85.75 86 HIS A O 1
ATOM 637 N N . TRP A 1 87 ? -19.005 -7.484 28.484 1.00 88.31 87 TRP A N 1
ATOM 638 C CA . TRP A 1 87 ? -18.647 -7.483 29.897 1.00 88.31 87 TRP A CA 1
ATOM 639 C C . TRP A 1 87 ? -19.735 -6.789 30.710 1.00 88.31 87 TRP A C 1
ATOM 641 O O . TRP A 1 87 ? -20.311 -5.787 30.298 1.00 88.31 87 TRP A O 1
ATOM 651 N N . TYR A 1 88 ? -19.991 -7.328 31.892 1.00 91.44 88 TYR A N 1
ATOM 652 C CA . TYR A 1 88 ? -20.991 -6.848 32.829 1.00 91.44 88 TYR A CA 1
ATOM 653 C C . TYR A 1 88 ? -20.328 -6.508 34.159 1.00 91.44 88 TYR A C 1
ATOM 655 O O . TYR A 1 88 ? -19.372 -7.168 34.579 1.00 91.44 88 TYR A O 1
ATOM 663 N N . TYR A 1 89 ? -20.859 -5.494 34.834 1.00 90.88 89 TYR A N 1
ATOM 664 C CA . TYR A 1 89 ? -20.444 -5.088 36.174 1.00 90.88 89 TYR A CA 1
ATOM 665 C C . TYR A 1 89 ? -21.669 -4.863 37.060 1.00 90.88 89 TYR A C 1
ATOM 667 O O . TYR A 1 89 ? -22.767 -4.575 36.575 1.00 90.88 89 TYR A O 1
ATOM 675 N N . TRP A 1 90 ? -21.499 -5.016 38.370 1.00 93.69 90 TRP A N 1
ATOM 676 C CA . TRP A 1 90 ? -22.566 -4.731 39.320 1.00 93.69 90 TRP A CA 1
ATOM 677 C C . TRP A 1 90 ? -22.629 -3.230 39.623 1.00 93.69 90 TRP A C 1
ATOM 679 O O . TRP A 1 90 ? -21.623 -2.623 39.988 1.00 93.69 90 TRP A O 1
ATOM 689 N N . ASN A 1 91 ? -23.807 -2.624 39.457 1.00 84.94 91 ASN A N 1
ATOM 690 C CA . ASN A 1 91 ? -24.038 -1.213 39.749 1.00 84.94 91 ASN A CA 1
ATOM 691 C C . ASN A 1 91 ? -24.839 -1.064 41.046 1.00 84.94 91 ASN A C 1
ATOM 693 O O . ASN A 1 91 ? -26.073 -1.133 41.031 1.00 84.94 91 ASN A O 1
ATOM 697 N N . ASP A 1 92 ? -24.130 -0.789 42.143 1.00 83.50 92 ASP A N 1
ATOM 698 C CA . ASP A 1 92 ? -24.698 -0.635 43.489 1.00 83.50 92 ASP A CA 1
ATOM 699 C C . ASP A 1 92 ? -25.748 0.484 43.594 1.00 83.50 92 ASP A C 1
ATOM 701 O O . ASP A 1 92 ? -26.655 0.401 44.419 1.00 83.50 92 ASP A O 1
ATOM 705 N N . MET A 1 93 ? -25.693 1.512 42.737 1.00 79.62 93 MET A N 1
ATOM 706 C CA . MET A 1 93 ? -26.695 2.591 42.749 1.00 79.62 93 MET A CA 1
ATOM 707 C C . MET A 1 93 ? -28.054 2.132 42.217 1.00 79.62 93 MET A C 1
ATOM 709 O O . MET A 1 93 ? -29.093 2.657 42.611 1.00 79.62 93 MET A O 1
ATOM 713 N N . THR A 1 94 ? -28.044 1.175 41.290 1.00 85.06 94 THR A N 1
ATOM 714 C CA . THR A 1 94 ? -29.256 0.657 40.632 1.00 85.06 94 THR A CA 1
ATOM 715 C C . THR A 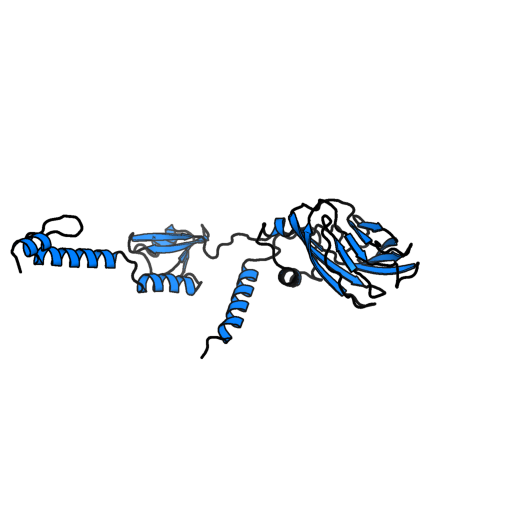1 94 ? -29.625 -0.751 41.091 1.00 85.06 94 THR A C 1
ATOM 717 O O . THR A 1 94 ? -30.681 -1.250 40.711 1.00 85.06 94 THR A O 1
ATOM 720 N N . ASN A 1 95 ? -28.774 -1.372 41.914 1.00 87.94 95 ASN A N 1
ATOM 721 C CA . ASN A 1 95 ? -28.896 -2.743 42.400 1.00 87.94 95 ASN A CA 1
ATOM 722 C C . ASN A 1 95 ? -29.136 -3.753 41.260 1.00 87.94 95 ASN A C 1
ATOM 724 O O . ASN A 1 95 ? -30.049 -4.580 41.323 1.00 87.94 95 ASN A O 1
ATOM 728 N N . ALA A 1 96 ? -28.355 -3.619 40.181 1.00 90.94 96 ALA A N 1
ATOM 729 C CA . ALA A 1 96 ? -28.506 -4.403 38.961 1.00 90.94 96 ALA A CA 1
ATOM 730 C C . ALA A 1 96 ? -27.172 -4.628 38.232 1.00 90.94 96 ALA A C 1
ATOM 732 O O . ALA A 1 96 ? -26.281 -3.772 38.229 1.00 90.94 96 ALA A O 1
ATOM 733 N N . TRP A 1 97 ? -27.080 -5.765 37.538 1.00 93.81 97 TRP A N 1
ATOM 734 C CA . TRP A 1 97 ? -26.042 -6.020 36.540 1.00 93.81 97 TRP A CA 1
ATOM 735 C C . TRP A 1 97 ? -26.211 -5.047 35.372 1.00 93.81 97 TRP A C 1
ATOM 737 O O . TRP A 1 97 ? -27.268 -5.007 34.744 1.00 93.81 97 TRP A O 1
ATOM 747 N N . THR A 1 98 ? -25.174 -4.258 35.100 1.00 92.31 98 THR A N 1
ATOM 748 C CA . THR A 1 98 ? -25.141 -3.269 34.020 1.00 92.31 98 THR A CA 1
ATOM 749 C C . THR A 1 98 ? -24.207 -3.747 32.912 1.00 92.31 98 THR A C 1
ATOM 751 O O . THR A 1 98 ? -23.119 -4.255 33.187 1.00 92.31 98 THR A O 1
ATOM 754 N N . ASP A 1 99 ? -24.655 -3.598 31.667 1.00 90.75 99 ASP A N 1
ATOM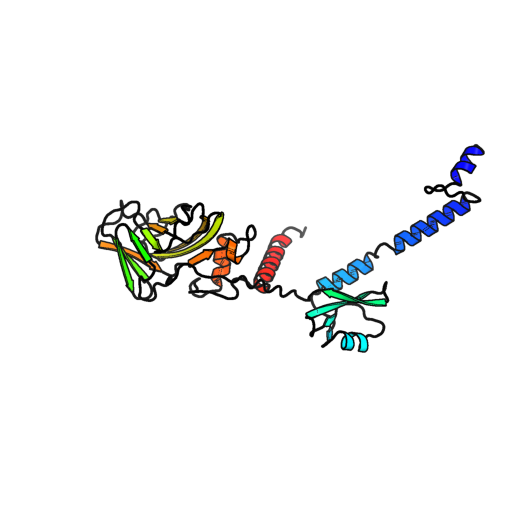 755 C CA . ASP A 1 99 ? -23.868 -3.882 30.466 1.00 90.75 99 ASP A CA 1
ATOM 756 C C . ASP A 1 99 ? -22.790 -2.801 30.281 1.00 90.75 99 ASP A C 1
ATOM 758 O O . ASP A 1 99 ? -23.097 -1.609 30.195 1.00 90.75 99 ASP A O 1
ATOM 762 N N . GLY A 1 100 ? -21.525 -3.218 30.254 1.00 78.81 100 GLY A N 1
ATOM 763 C CA . GLY A 1 100 ? -20.367 -2.362 30.009 1.00 78.81 100 GLY A CA 1
ATOM 764 C C . GLY A 1 100 ? -19.949 -2.285 28.533 1.00 78.81 100 GLY A C 1
ATOM 765 O O . GLY A 1 100 ? -19.029 -1.540 28.186 1.00 78.81 100 GLY A O 1
ATOM 766 N N . GLY A 1 101 ? -20.623 -3.028 27.651 1.00 76.50 101 GLY A N 1
ATOM 767 C CA . GLY A 1 101 ? -20.354 -3.126 26.219 1.00 76.50 101 GLY A CA 1
ATOM 768 C C . GLY A 1 101 ? -19.553 -4.373 25.834 1.00 76.50 101 GLY A C 1
ATOM 769 O O . GLY A 1 101 ? -19.243 -5.231 26.658 1.00 76.50 101 GLY A O 1
ATOM 770 N N . ILE A 1 102 ? -19.190 -4.474 24.551 1.00 76.00 102 ILE A N 1
ATOM 771 C CA . ILE A 1 102 ? -18.457 -5.626 24.004 1.00 76.00 102 ILE A CA 1
ATOM 772 C C . ILE A 1 102 ? -17.073 -5.728 24.661 1.00 76.00 102 ILE A C 1
ATOM 774 O O . ILE A 1 102 ? -16.255 -4.807 24.585 1.00 76.00 102 ILE A O 1
ATOM 778 N N . TYR A 1 103 ? -16.792 -6.868 25.286 1.00 69.81 103 TYR A N 1
ATOM 779 C CA . TYR A 1 103 ? -15.491 -7.168 25.868 1.00 69.81 103 TYR A CA 1
ATOM 780 C C . TYR A 1 103 ? -14.482 -7.468 24.766 1.00 69.81 103 TYR A C 1
ATOM 782 O O . TYR A 1 103 ? -14.740 -8.310 23.907 1.00 69.81 103 TYR A O 1
ATOM 790 N N . GLN A 1 104 ? -13.323 -6.799 24.804 1.00 61.22 104 GLN A N 1
ATOM 791 C CA . GLN A 1 104 ? -12.303 -6.916 23.755 1.00 61.22 104 GLN A CA 1
ATOM 792 C C . GLN A 1 104 ? -12.929 -6.717 22.375 1.00 61.22 104 GLN A C 1
ATOM 794 O O . GLN A 1 104 ? -12.801 -7.609 21.540 1.00 61.22 104 GLN A O 1
ATOM 799 N N . ALA A 1 105 ? -13.654 -5.599 22.183 1.00 50.34 105 ALA A N 1
ATOM 800 C CA . ALA A 1 105 ? -14.365 -5.267 20.952 1.00 50.34 105 ALA A CA 1
ATOM 801 C C . ALA A 1 105 ? -13.617 -5.808 19.731 1.00 50.34 105 ALA A C 1
ATOM 803 O O . ALA A 1 105 ? -12.673 -5.208 19.218 1.00 50.34 105 ALA A O 1
ATOM 804 N N . THR A 1 106 ? -14.062 -6.966 19.247 1.00 47.59 106 THR A N 1
ATOM 805 C CA . THR A 1 106 ? -13.780 -7.392 17.891 1.00 47.59 106 THR A CA 1
ATOM 806 C C . THR A 1 106 ? -14.755 -6.596 17.047 1.00 47.59 106 THR A C 1
ATOM 808 O O . THR A 1 106 ? -15.629 -7.132 16.379 1.00 47.59 106 THR A O 1
ATOM 811 N N . THR A 1 107 ? -14.598 -5.265 17.035 1.00 45.75 107 THR A N 1
ATOM 812 C CA . THR A 1 107 ? -14.761 -4.616 15.747 1.00 45.75 107 THR A CA 1
ATOM 813 C C . THR A 1 107 ? -13.727 -5.323 14.901 1.00 45.75 107 THR A C 1
ATOM 815 O O . THR A 1 107 ? -12.522 -5.152 15.108 1.00 45.75 107 THR A O 1
ATOM 818 N N . SER A 1 108 ? -14.208 -6.250 14.0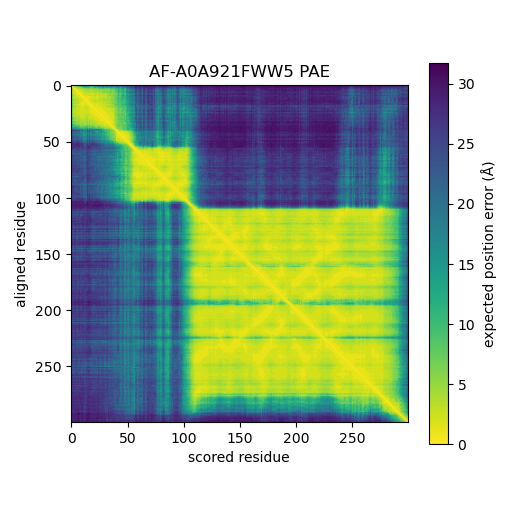81 1.00 53.09 108 SER A N 1
ATOM 819 C CA . SER A 1 108 ? -13.518 -6.851 12.961 1.00 53.09 108 SER A CA 1
ATOM 820 C C . SER A 1 108 ? -13.106 -5.711 12.035 1.00 53.09 108 SER A C 1
ATOM 822 O O . SER A 1 108 ? -13.649 -5.527 10.951 1.00 53.09 108 SER A O 1
ATOM 824 N N . ASN A 1 109 ? -12.135 -4.920 12.495 1.00 57.97 109 ASN A N 1
ATOM 825 C CA . ASN A 1 109 ? -11.269 -4.068 11.704 1.00 57.97 109 ASN A CA 1
ATOM 826 C C . ASN A 1 109 ? -10.286 -5.005 11.007 1.00 57.97 109 ASN A C 1
ATOM 828 O O . ASN A 1 109 ? -9.072 -4.846 11.077 1.00 57.97 109 ASN A O 1
ATOM 832 N N . ASP A 1 110 ? -10.829 -6.051 10.396 1.00 71.81 110 ASP A N 1
ATOM 833 C CA . ASP A 1 110 ? -10.126 -6.902 9.479 1.00 71.81 110 ASP A CA 1
ATOM 834 C C . ASP A 1 110 ? -9.990 -6.036 8.244 1.00 71.81 110 ASP A C 1
ATOM 836 O O . ASP A 1 110 ? -10.864 -6.071 7.393 1.00 71.81 110 ASP A O 1
ATOM 840 N N . PHE A 1 111 ? -9.003 -5.132 8.245 1.00 86.25 111 PHE A N 1
ATOM 841 C CA . PHE A 1 111 ? -8.774 -4.154 7.186 1.00 86.25 111 PHE A CA 1
ATOM 842 C C . PHE A 1 111 ? -8.589 -4.929 5.878 1.00 86.25 111 PHE A C 1
ATOM 844 O O . PHE A 1 111 ? -7.488 -5.435 5.636 1.00 86.25 111 PHE A O 1
ATOM 851 N N . PRO A 1 112 ? -9.641 -5.121 5.064 1.00 91.12 112 PRO A N 1
ATOM 852 C CA . PRO A 1 112 ? -9.588 -6.087 3.993 1.00 91.12 112 PRO A CA 1
ATOM 853 C C . PRO A 1 112 ? -8.921 -5.389 2.824 1.00 91.12 112 PRO A C 1
ATOM 855 O O . PRO A 1 112 ? -9.369 -4.336 2.367 1.00 91.12 112 PRO A O 1
ATOM 858 N N . ALA A 1 113 ? -7.833 -5.967 2.339 1.00 94.94 113 ALA A N 1
ATOM 859 C CA . ALA A 1 113 ? -7.019 -5.340 1.314 1.00 94.94 113 ALA A CA 1
ATOM 860 C C . ALA A 1 113 ? -7.028 -6.177 0.046 1.00 94.94 113 ALA A C 1
ATOM 862 O O . ALA A 1 113 ? -7.081 -7.406 0.075 1.00 94.94 113 ALA A O 1
ATOM 863 N N . THR A 1 114 ? -6.965 -5.495 -1.088 1.00 96.50 114 THR A N 1
ATOM 864 C CA . THR A 1 114 ? -6.762 -6.116 -2.394 1.00 96.50 114 THR A CA 1
ATOM 865 C C . THR A 1 114 ? -5.496 -5.543 -2.996 1.00 96.50 114 THR A C 1
ATOM 867 O O . THR A 1 114 ? -5.273 -4.337 -2.931 1.00 96.50 114 THR A O 1
ATOM 870 N N . ASN A 1 115 ? -4.659 -6.416 -3.545 1.00 96.81 115 ASN A N 1
ATOM 871 C CA . ASN A 1 115 ? -3.570 -6.005 -4.400 1.00 96.81 115 ASN A CA 1
ATOM 872 C C . ASN A 1 115 ? -4.142 -5.726 -5.793 1.00 96.81 115 ASN A C 1
ATOM 874 O O . ASN A 1 115 ? -4.445 -6.644 -6.556 1.00 96.81 115 ASN A O 1
ATOM 878 N N . ASP A 1 116 ? -4.280 -4.447 -6.121 1.00 96.06 116 ASP A N 1
ATOM 879 C CA . ASP A 1 116 ? -4.805 -3.993 -7.405 1.00 96.06 116 ASP A CA 1
ATOM 880 C C . ASP A 1 116 ? -3.806 -4.247 -8.551 1.00 96.06 116 ASP A C 1
ATOM 882 O O . ASP A 1 116 ? -4.184 -4.268 -9.725 1.00 96.06 116 ASP A O 1
ATOM 886 N N . ALA A 1 117 ? -2.530 -4.516 -8.243 1.00 95.38 117 ALA A N 1
ATOM 887 C CA . ALA A 1 117 ? -1.552 -5.009 -9.208 1.00 95.38 117 ALA A CA 1
ATOM 888 C C . ALA A 1 117 ? -1.784 -6.497 -9.520 1.00 95.38 117 ALA A C 1
ATOM 890 O O . ALA A 1 117 ? -0.997 -7.355 -9.130 1.00 95.38 117 ALA A O 1
ATOM 891 N N . VAL A 1 118 ? -2.859 -6.794 -10.256 1.00 93.69 118 VAL A N 1
ATOM 892 C CA . VAL A 1 118 ? -3.163 -8.151 -10.739 1.00 93.69 118 VAL A CA 1
ATOM 893 C C . VAL A 1 118 ? -1.964 -8.725 -11.494 1.00 93.69 118 VAL A C 1
ATOM 895 O O . VAL A 1 118 ? -1.425 -8.072 -12.393 1.00 93.69 118 VAL A O 1
ATOM 898 N N . ASN A 1 119 ? -1.582 -9.960 -11.158 1.00 95.69 119 ASN A N 1
ATOM 899 C CA . ASN A 1 119 ? -0.380 -10.619 -11.664 1.00 95.69 119 ASN A CA 1
ATOM 900 C C . ASN A 1 119 ? 0.890 -9.799 -11.350 1.00 95.69 119 ASN A C 1
ATOM 902 O O . ASN A 1 119 ? 1.778 -9.645 -12.191 1.00 95.69 119 ASN A O 1
ATOM 906 N N . GLY A 1 120 ? 0.962 -9.228 -10.145 1.00 95.88 120 GLY A N 1
ATOM 907 C CA . GLY A 1 120 ? 2.088 -8.417 -9.669 1.00 95.88 120 GLY A CA 1
ATOM 908 C C . GLY A 1 120 ? 3.340 -9.234 -9.348 1.00 95.88 120 GLY A C 1
ATOM 909 O O . GLY A 1 120 ? 4.448 -8.698 -9.362 1.00 95.88 120 GLY A O 1
ATOM 910 N N . ASN A 1 121 ? 3.182 -10.543 -9.135 1.00 94.88 121 ASN A N 1
ATOM 911 C CA . ASN A 1 121 ? 4.284 -11.507 -9.075 1.00 94.88 121 ASN A CA 1
ATOM 912 C C . ASN A 1 121 ? 4.709 -12.037 -10.459 1.00 94.88 121 ASN A C 1
ATOM 914 O O . ASN A 1 121 ? 5.587 -12.890 -10.552 1.00 94.88 121 ASN A O 1
ATOM 918 N N . PHE A 1 122 ? 4.058 -11.575 -11.532 1.00 96.25 122 PHE A N 1
ATOM 919 C CA . PHE A 1 122 ? 4.337 -11.932 -12.920 1.00 96.25 122 PHE A CA 1
ATOM 920 C C . PHE A 1 122 ? 4.348 -13.424 -13.243 1.00 96.25 122 PHE A C 1
ATOM 922 O O . PHE A 1 122 ? 5.018 -13.762 -14.211 1.00 96.25 122 PHE A O 1
ATOM 929 N N . SER A 1 123 ? 3.654 -14.280 -12.475 1.00 94.50 123 SER A N 1
ATOM 930 C CA . SER A 1 123 ? 3.488 -15.753 -12.582 1.00 94.50 123 SER A CA 1
ATOM 931 C C . SER A 1 123 ? 3.779 -16.384 -13.964 1.00 94.50 123 SER A C 1
ATOM 933 O O . SER A 1 123 ? 2.894 -16.908 -14.642 1.00 94.50 123 SER A O 1
ATOM 935 N N . ASN A 1 124 ? 5.033 -16.314 -14.409 1.00 92.44 124 ASN A N 1
ATOM 936 C CA . ASN A 1 124 ? 5.493 -16.525 -15.788 1.00 92.44 124 ASN A CA 1
ATOM 937 C C . ASN A 1 124 ? 4.626 -15.880 -16.900 1.00 92.44 124 ASN A C 1
ATOM 939 O O . ASN A 1 124 ? 4.483 -16.437 -17.988 1.00 92.44 124 ASN A O 1
ATOM 943 N N . SER A 1 125 ? 4.027 -14.712 -16.645 1.00 96.50 125 SER A N 1
ATOM 944 C CA . SER A 1 125 ? 3.114 -14.018 -17.557 1.00 96.50 125 SER A CA 1
ATOM 945 C C . SER A 1 125 ? 3.191 -12.496 -17.416 1.00 96.50 125 SER A C 1
ATOM 947 O O . SER A 1 125 ? 3.355 -11.964 -16.321 1.00 96.50 125 SER A O 1
ATOM 949 N N . ILE A 1 126 ? 2.995 -11.784 -18.530 1.00 97.12 126 ILE A N 1
ATOM 950 C CA . ILE A 1 126 ? 2.854 -10.315 -18.571 1.00 97.12 126 ILE A CA 1
ATOM 951 C C . ILE A 1 126 ? 1.385 -9.865 -18.654 1.00 97.12 126 ILE A C 1
ATOM 953 O O . ILE A 1 126 ? 1.110 -8.701 -18.934 1.00 97.12 126 ILE A O 1
ATOM 957 N N . SER A 1 127 ? 0.424 -10.777 -18.466 1.00 96.06 127 SER A N 1
ATOM 958 C CA . SER A 1 127 ? -1.005 -10.441 -18.522 1.00 96.06 127 SER A CA 1
ATOM 959 C C . SER A 1 127 ? -1.330 -9.288 -17.567 1.00 96.06 127 SER A C 1
ATOM 961 O O . SER A 1 127 ? -0.884 -9.300 -16.422 1.00 96.06 127 SER A O 1
ATOM 963 N N . GLY A 1 128 ? -2.080 -8.294 -18.051 1.00 95.00 128 GLY A N 1
ATOM 964 C CA . GLY A 1 128 ? -2.431 -7.085 -17.295 1.00 95.00 128 GLY A CA 1
ATOM 965 C C . GLY A 1 128 ? -1.391 -5.957 -17.335 1.00 95.00 128 GLY A C 1
ATOM 966 O O . GLY A 1 128 ? -1.711 -4.843 -16.914 1.00 95.00 128 GLY A O 1
ATOM 967 N N . TRP A 1 129 ? -0.204 -6.200 -17.902 1.00 97.81 129 TRP A N 1
ATOM 968 C CA . TRP A 1 129 ? 0.905 -5.244 -17.940 1.00 97.81 129 TRP A CA 1
ATOM 969 C C . TRP A 1 129 ? 1.207 -4.745 -19.354 1.00 97.81 129 TRP A C 1
ATOM 971 O O . TRP A 1 129 ? 1.118 -5.476 -20.342 1.00 97.81 129 TRP A O 1
ATOM 981 N N . GLY A 1 130 ? 1.548 -3.466 -19.445 1.00 97.25 130 GLY A N 1
ATOM 982 C CA . GLY A 1 130 ? 1.961 -2.769 -20.653 1.00 97.25 130 GLY A CA 1
ATOM 983 C C . GLY A 1 130 ? 3.279 -2.036 -20.443 1.00 97.25 130 GLY A C 1
ATOM 984 O O . GLY A 1 130 ? 3.843 -2.001 -19.345 1.00 97.25 130 GLY A O 1
ATOM 985 N N . GLN A 1 131 ? 3.790 -1.443 -21.516 1.00 97.50 131 GLN A N 1
ATOM 986 C CA . GLN A 1 131 ? 5.086 -0.783 -21.509 1.00 97.50 131 GLN A CA 1
ATOM 987 C C . GLN A 1 131 ? 5.169 0.342 -22.532 1.00 97.50 131 GLN A C 1
ATOM 989 O O . GLN A 1 131 ? 4.471 0.338 -23.545 1.00 97.50 131 GLN A O 1
ATOM 9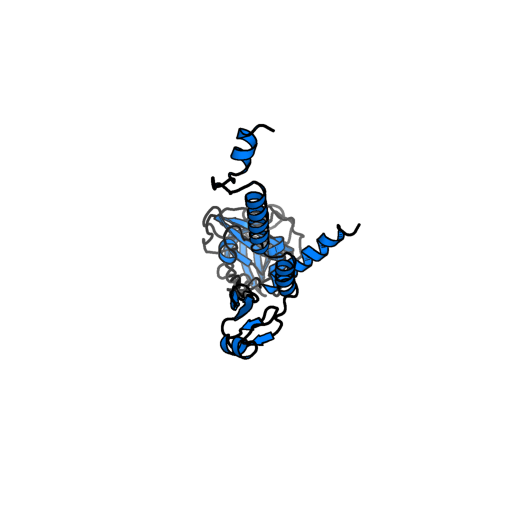94 N N . ALA A 1 132 ? 6.126 1.246 -22.329 1.00 97.69 132 ALA A N 1
ATOM 995 C CA . ALA A 1 132 ? 6.581 2.158 -23.372 1.00 97.69 132 ALA A CA 1
ATOM 996 C C . ALA A 1 132 ? 8.106 2.235 -23.396 1.00 97.69 132 ALA A C 1
ATOM 998 O O . ALA A 1 132 ? 8.725 2.314 -22.343 1.00 97.69 132 ALA A O 1
ATOM 999 N N . GLY A 1 133 ? 8.694 2.261 -24.597 1.00 96.12 133 GLY A N 1
ATOM 1000 C CA . GLY A 1 133 ? 10.145 2.354 -24.818 1.00 96.12 133 GLY A CA 1
ATOM 1001 C C . GLY A 1 133 ? 10.901 1.016 -24.796 1.00 96.12 133 GLY A C 1
ATOM 1002 O O . GLY A 1 133 ? 12.127 0.989 -24.931 1.00 96.12 133 GLY A O 1
ATOM 1003 N N . GLY A 1 134 ? 10.203 -0.105 -24.614 1.00 97.38 134 GLY A N 1
ATOM 1004 C CA . GLY A 1 134 ? 10.816 -1.420 -24.458 1.00 97.38 134 GLY A CA 1
ATOM 1005 C C . GLY A 1 134 ? 9.853 -2.564 -24.725 1.00 97.38 134 GLY A C 1
ATOM 1006 O O . GLY A 1 134 ? 8.741 -2.360 -25.211 1.00 97.38 134 GLY A O 1
ATOM 1007 N N . GLN A 1 135 ? 10.307 -3.770 -24.408 1.00 98.50 135 GLN A N 1
ATOM 1008 C CA . GLN A 1 135 ? 9.565 -5.015 -24.564 1.00 98.50 135 GLN A CA 1
ATOM 1009 C C . GLN A 1 135 ? 9.551 -5.776 -23.238 1.00 98.50 135 GLN A C 1
ATOM 1011 O O . GLN A 1 135 ? 10.587 -5.883 -22.581 1.00 98.50 135 GLN A O 1
ATOM 1016 N N . LEU A 1 136 ? 8.388 -6.312 -22.868 1.00 98.62 136 LEU A N 1
ATOM 1017 C CA . LEU A 1 136 ? 8.222 -7.131 -21.670 1.00 98.62 136 LEU A CA 1
ATOM 1018 C C . LEU A 1 136 ? 8.319 -8.619 -21.999 1.00 98.62 136 LEU A C 1
ATOM 1020 O O . LEU A 1 136 ? 7.891 -9.074 -23.059 1.00 98.62 136 LEU A O 1
ATOM 1024 N N . SER A 1 137 ? 8.849 -9.373 -21.048 1.00 98.44 137 SER A N 1
ATOM 1025 C CA . SER A 1 137 ? 8.768 -10.832 -20.969 1.00 98.44 137 SER A CA 1
ATOM 1026 C C . SER A 1 137 ? 8.725 -11.221 -19.495 1.00 98.44 137 SER A C 1
ATOM 1028 O O . SER A 1 137 ? 9.165 -10.434 -18.659 1.00 98.44 137 SER A O 1
ATOM 1030 N N . ALA A 1 138 ? 8.196 -12.394 -19.163 1.00 98.06 138 ALA A N 1
ATOM 1031 C CA . ALA A 1 138 ? 8.160 -12.879 -17.788 1.00 98.06 138 ALA A CA 1
ATOM 1032 C C . ALA A 1 138 ? 8.594 -14.344 -17.731 1.00 98.06 138 ALA A C 1
ATOM 1034 O O . ALA A 1 138 ? 8.158 -15.153 -18.551 1.00 98.06 138 ALA A O 1
ATOM 1035 N N . ALA A 1 139 ? 9.467 -14.653 -16.780 1.00 97.38 139 ALA A N 1
ATOM 1036 C CA . ALA A 1 139 ? 9.940 -15.994 -16.458 1.00 97.38 139 ALA A CA 1
ATOM 1037 C C . ALA A 1 139 ? 10.427 -16.002 -15.004 1.00 97.38 139 ALA A C 1
ATOM 1039 O O . ALA A 1 139 ? 10.836 -14.964 -14.491 1.00 97.38 139 ALA A O 1
ATOM 1040 N N . ASP A 1 140 ? 10.370 -17.154 -14.345 1.00 96.00 140 ASP A N 1
ATOM 1041 C CA . ASP A 1 140 ? 10.766 -17.349 -12.947 1.00 96.00 140 ASP A CA 1
ATOM 1042 C C . ASP A 1 140 ? 10.084 -16.375 -11.966 1.00 96.00 140 ASP A C 1
ATOM 1044 O O . ASP A 1 140 ? 10.671 -15.984 -10.959 1.00 96.00 140 ASP A O 1
ATOM 1048 N N . ASN A 1 141 ? 8.835 -15.980 -12.256 1.00 96.06 141 ASN A N 1
ATOM 1049 C CA . ASN A 1 141 ? 8.085 -14.950 -11.511 1.00 96.06 141 ASN A CA 1
ATOM 1050 C C . ASN A 1 141 ? 8.784 -13.572 -11.490 1.00 96.06 141 ASN A C 1
ATOM 1052 O O . ASN A 1 141 ? 8.638 -12.778 -10.561 1.00 96.06 141 ASN A O 1
ATOM 1056 N N . GLU A 1 142 ? 9.562 -13.278 -12.533 1.00 97.75 142 GLU A N 1
ATOM 1057 C CA . GLU A 1 142 ? 10.228 -11.998 -12.742 1.00 97.75 142 GLU A CA 1
ATOM 1058 C C . GLU A 1 142 ? 9.839 -11.440 -14.108 1.00 97.75 142 GLU A C 1
ATOM 1060 O O . GLU A 1 142 ? 10.010 -12.087 -15.146 1.00 97.75 142 GLU A O 1
ATOM 1065 N N . LEU A 1 143 ? 9.368 -10.197 -14.133 1.00 98.62 143 LEU A N 1
ATOM 1066 C CA . LEU A 1 143 ? 9.239 -9.457 -15.376 1.00 98.62 143 LEU A CA 1
ATOM 1067 C C . LEU A 1 143 ? 10.608 -8.911 -15.766 1.00 98.62 143 LEU A C 1
ATOM 1069 O O . LEU A 1 143 ? 11.287 -8.252 -14.982 1.00 98.62 143 LEU A O 1
ATOM 1073 N N . THR A 1 144 ? 10.996 -9.146 -17.013 1.00 98.75 144 THR A N 1
ATOM 1074 C CA . THR A 1 144 ? 12.161 -8.540 -17.652 1.00 98.75 144 THR A CA 1
ATOM 1075 C C . THR A 1 144 ? 11.696 -7.474 -18.634 1.00 98.75 144 THR A C 1
ATOM 1077 O O . THR A 1 144 ? 10.983 -7.770 -19.596 1.00 98.75 144 THR A O 1
ATOM 1080 N N . TYR A 1 145 ? 12.137 -6.238 -18.414 1.00 98.81 145 TYR A N 1
ATOM 1081 C CA . TYR A 1 145 ? 12.007 -5.153 -19.375 1.00 98.81 145 TYR A CA 1
ATOM 1082 C C . TYR A 1 145 ? 13.279 -5.093 -20.214 1.00 98.81 145 TYR A C 1
ATOM 1084 O O . TYR A 1 145 ? 14.365 -4.858 -19.684 1.00 98.81 145 TYR A O 1
ATOM 1092 N N . LYS A 1 146 ? 13.151 -5.269 -21.528 1.00 98.69 146 LYS A N 1
ATOM 1093 C CA . LYS A 1 146 ? 14.237 -5.106 -22.496 1.00 98.69 146 LYS A CA 1
ATOM 1094 C C . LYS A 1 146 ? 14.129 -3.751 -23.182 1.00 98.69 146 LYS A C 1
ATOM 1096 O O . LYS A 1 146 ? 13.101 -3.430 -23.778 1.00 98.69 146 LYS A O 1
ATOM 1101 N N . VAL A 1 147 ? 15.201 -2.967 -23.140 1.00 98.69 147 VAL A N 1
ATOM 1102 C CA . VAL A 1 147 ? 15.281 -1.663 -23.804 1.00 98.69 147 VAL A CA 1
ATOM 1103 C C . VAL A 1 147 ? 15.272 -1.861 -25.318 1.00 98.69 147 VAL A C 1
ATO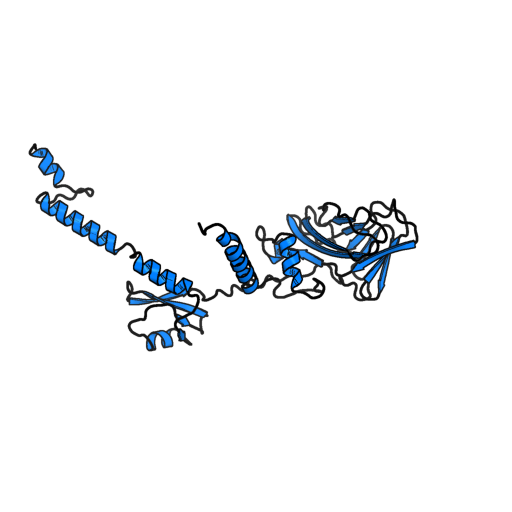M 1105 O O . VAL A 1 147 ? 16.161 -2.508 -25.873 1.00 98.69 147 VAL A O 1
ATOM 1108 N N . VAL A 1 148 ? 14.272 -1.289 -25.990 1.00 98.12 148 VAL A N 1
ATOM 1109 C CA . VAL A 1 148 ? 14.153 -1.297 -27.462 1.00 98.12 148 VAL A CA 1
ATOM 1110 C C . VAL A 1 148 ? 14.473 0.084 -28.030 1.00 98.12 148 VAL A C 1
ATOM 1112 O O . VAL A 1 148 ? 15.091 0.190 -29.085 1.00 98.12 148 VAL A O 1
ATOM 1115 N N . SER A 1 149 ? 14.119 1.143 -27.302 1.00 96.81 149 SER A N 1
ATOM 1116 C CA . SER A 1 149 ? 14.443 2.527 -27.642 1.00 96.81 149 SER A CA 1
ATOM 1117 C C . SER A 1 149 ? 14.807 3.309 -26.384 1.00 96.81 149 SER A C 1
ATOM 1119 O O . SER A 1 149 ? 14.105 3.217 -25.376 1.00 96.81 149 SER A O 1
ATOM 1121 N N . LEU A 1 150 ? 15.858 4.121 -26.454 1.00 97.50 150 LEU A N 1
ATOM 1122 C CA . LEU A 1 150 ? 16.269 4.998 -25.359 1.00 97.50 150 LEU A CA 1
ATOM 1123 C C . LEU A 1 150 ? 15.177 6.040 -25.077 1.00 97.50 150 LEU A C 1
ATOM 1125 O O . LEU A 1 150 ? 14.807 6.804 -25.967 1.00 97.50 150 LEU A O 1
ATOM 1129 N N . SER A 1 151 ? 14.643 6.071 -23.853 1.00 96.94 151 SER A N 1
ATOM 1130 C CA . SER A 1 151 ? 13.527 6.957 -23.500 1.00 96.94 151 SER A CA 1
ATOM 1131 C C . SER A 1 151 ? 13.587 7.460 -22.055 1.00 96.94 151 SER A C 1
ATOM 1133 O O . SER A 1 151 ? 13.832 6.704 -21.112 1.00 96.94 151 SER A O 1
ATOM 1135 N N . ALA A 1 152 ? 13.318 8.759 -21.883 1.00 95.44 152 ALA A N 1
ATOM 1136 C CA . ALA A 1 152 ? 13.162 9.407 -20.577 1.00 95.44 152 ALA A CA 1
ATOM 1137 C C . ALA A 1 152 ? 11.803 9.103 -19.917 1.00 95.44 152 ALA A C 1
ATOM 1139 O O . ALA A 1 152 ? 11.585 9.449 -18.757 1.00 95.44 152 ALA A O 1
ATOM 1140 N N . THR A 1 153 ? 10.893 8.470 -20.658 1.00 95.75 153 THR A N 1
ATOM 1141 C CA . THR A 1 153 ? 9.558 8.050 -20.211 1.00 95.75 153 THR A CA 1
ATOM 1142 C C . THR A 1 153 ? 9.357 6.542 -20.377 1.00 95.75 153 THR A C 1
ATOM 1144 O O . THR A 1 153 ? 8.219 6.069 -20.439 1.00 95.75 153 THR A O 1
ATOM 1147 N N . ALA A 1 154 ? 10.466 5.792 -20.455 1.00 98.00 154 ALA A N 1
ATOM 1148 C CA . ALA A 1 154 ? 10.456 4.338 -20.405 1.00 98.00 154 ALA A CA 1
ATOM 1149 C C . ALA A 1 154 ? 9.752 3.866 -19.129 1.00 98.00 154 ALA A C 1
ATOM 1151 O O . ALA A 1 154 ? 10.043 4.364 -18.035 1.00 98.00 154 ALA A O 1
ATOM 1152 N N . ARG A 1 155 ? 8.791 2.953 -19.287 1.00 97.56 155 ARG A N 1
ATOM 1153 C CA . ARG A 1 155 ? 7.915 2.551 -18.185 1.00 97.56 155 ARG A CA 1
ATOM 1154 C C . ARG A 1 155 ? 7.319 1.164 -18.348 1.00 97.56 155 ARG A C 1
ATOM 1156 O O . ARG A 1 155 ? 7.151 0.686 -19.471 1.00 97.56 155 ARG A O 1
ATOM 1163 N N . ILE A 1 156 ? 6.937 0.599 -17.210 1.00 98.44 156 ILE A N 1
ATOM 1164 C CA . ILE A 1 156 ? 6.016 -0.531 -17.069 1.00 98.44 156 ILE A CA 1
ATOM 1165 C C . ILE A 1 156 ? 4.725 0.036 -16.477 1.00 98.44 156 ILE A C 1
ATOM 1167 O O . ILE A 1 156 ? 4.779 0.856 -15.562 1.00 98.44 156 ILE A O 1
ATOM 1171 N N . GLU A 1 157 ? 3.568 -0.352 -16.995 1.00 97.50 157 GLU A N 1
ATOM 1172 C CA . GLU A 1 157 ? 2.281 0.182 -16.548 1.00 97.50 157 GLU A CA 1
ATOM 1173 C C . GLU A 1 157 ? 1.210 -0.894 -16.480 1.00 97.50 157 GLU A C 1
ATOM 1175 O O . GLU A 1 157 ? 1.307 -1.919 -17.153 1.00 97.50 157 GLU A O 1
ATOM 1180 N N . ARG A 1 158 ? 0.171 -0.663 -15.677 1.00 95.06 158 ARG A N 1
ATOM 1181 C CA . ARG A 1 158 ? -1.031 -1.498 -15.764 1.00 95.06 158 ARG A CA 1
ATOM 1182 C C . ARG A 1 158 ? -1.778 -1.205 -17.067 1.00 95.06 158 ARG A C 1
ATOM 1184 O O . ARG A 1 158 ? -1.635 -0.138 -17.658 1.00 95.06 158 ARG A O 1
ATOM 1191 N N . ASN A 1 159 ? -2.599 -2.137 -17.534 1.00 93.12 159 ASN A N 1
ATOM 1192 C CA . ASN A 1 159 ? -3.437 -1.943 -18.726 1.00 93.12 159 ASN A CA 1
ATOM 1193 C C . ASN A 1 159 ? -4.871 -1.495 -18.402 1.00 93.12 159 ASN A C 1
ATOM 1195 O O . ASN A 1 159 ? -5.771 -1.681 -19.217 1.00 93.12 159 ASN A O 1
ATOM 1199 N N . VAL A 1 160 ? -5.085 -0.900 -17.228 1.00 92.19 160 VAL A N 1
ATOM 1200 C CA . VAL A 1 160 ? -6.396 -0.447 -16.750 1.00 92.19 160 VAL A CA 1
ATOM 1201 C C . VAL A 1 160 ? -6.232 0.892 -16.043 1.00 92.19 160 VAL A C 1
ATOM 1203 O O . VAL A 1 160 ? -5.360 1.004 -15.189 1.00 92.19 160 VAL A O 1
ATOM 1206 N N . ASP A 1 161 ? -7.050 1.880 -16.415 1.00 93.56 161 ASP A N 1
ATOM 1207 C CA . ASP A 1 161 ? -7.206 3.146 -15.690 1.00 93.56 161 ASP A CA 1
ATOM 1208 C C . ASP A 1 161 ? -8.300 2.977 -14.629 1.00 93.56 161 ASP A C 1
ATOM 1210 O O . ASP A 1 161 ? -9.483 2.884 -14.959 1.00 93.56 161 ASP A O 1
ATOM 1214 N N . ASP A 1 162 ? -7.893 2.869 -13.368 1.00 93.31 162 ASP A N 1
ATOM 1215 C CA . ASP A 1 162 ? -8.768 2.562 -12.232 1.00 93.31 162 ASP A CA 1
ATOM 1216 C C . ASP A 1 162 ? -8.395 3.307 -10.943 1.00 93.31 162 ASP A C 1
ATOM 1218 O O . ASP A 1 162 ? -8.979 3.040 -9.893 1.00 93.31 162 ASP A O 1
ATOM 1222 N N . ALA A 1 163 ? -7.465 4.266 -11.008 1.00 96.81 163 ALA A N 1
ATOM 1223 C CA . ALA A 1 163 ? -7.205 5.122 -9.859 1.00 96.81 163 ALA A CA 1
ATOM 1224 C C . ALA A 1 163 ? -8.458 5.954 -9.536 1.00 96.81 163 ALA A C 1
ATOM 1226 O O . ALA A 1 163 ? -9.210 6.365 -10.424 1.00 96.81 163 ALA A O 1
ATOM 1227 N N . VAL A 1 164 ? -8.681 6.228 -8.258 1.00 97.88 164 VAL A N 1
ATOM 1228 C CA . VAL A 1 164 ? -9.767 7.092 -7.802 1.00 97.88 164 VAL A CA 1
ATOM 1229 C C . VAL A 1 164 ? -9.146 8.416 -7.358 1.00 97.88 164 VAL A C 1
ATOM 1231 O O . VAL A 1 164 ? -8.330 8.412 -6.435 1.00 97.88 164 VAL A O 1
ATOM 1234 N N . PRO A 1 165 ? -9.483 9.557 -7.995 1.00 98.06 165 PRO A N 1
ATOM 1235 C CA . PRO A 1 165 ? -9.019 10.861 -7.533 1.00 98.06 165 PRO A CA 1
ATOM 1236 C C . PRO A 1 165 ? -9.296 11.034 -6.039 1.00 98.06 165 PRO A C 1
ATOM 1238 O O . PRO A 1 165 ? -10.352 10.624 -5.576 1.00 98.06 165 PRO A O 1
ATOM 1241 N N . THR A 1 166 ? -8.365 11.668 -5.326 1.00 97.62 166 THR A N 1
ATOM 1242 C CA . THR A 1 166 ? -8.316 11.862 -3.863 1.00 97.62 166 THR A CA 1
ATOM 1243 C C . THR A 1 166 ? -7.961 10.641 -3.012 1.00 97.62 166 THR A C 1
ATOM 1245 O O . THR A 1 166 ? -7.579 10.837 -1.858 1.00 97.62 166 THR A O 1
ATOM 1248 N N . HIS A 1 167 ? -7.990 9.416 -3.548 1.00 98.38 167 HIS A N 1
ATOM 1249 C CA . HIS A 1 167 ? -7.553 8.236 -2.797 1.00 98.38 167 HIS A CA 1
ATOM 1250 C C . HIS A 1 167 ? -6.026 8.165 -2.688 1.00 98.38 167 HIS A C 1
ATOM 1252 O O . HIS A 1 167 ? -5.294 8.562 -3.602 1.00 98.38 167 HIS A O 1
ATOM 1258 N N . LYS A 1 168 ? -5.540 7.626 -1.567 1.00 98.44 168 LYS A N 1
ATOM 1259 C CA . LYS A 1 168 ? -4.127 7.310 -1.337 1.00 98.44 168 LYS A CA 1
ATOM 1260 C C . LYS A 1 168 ? -3.836 5.859 -1.686 1.00 98.44 168 LYS A C 1
ATOM 1262 O O . LYS A 1 168 ? -4.556 4.957 -1.270 1.00 98.44 168 LYS A O 1
ATOM 1267 N N . TYR A 1 169 ? -2.718 5.636 -2.367 1.00 98.44 169 TYR A N 1
ATOM 1268 C CA . TYR A 1 169 ? -2.276 4.309 -2.780 1.00 98.44 169 TYR A CA 1
ATOM 1269 C C . TYR A 1 169 ? -0.881 4.012 -2.259 1.00 98.44 169 TYR A C 1
ATOM 1271 O O . TYR A 1 169 ? 0.050 4.770 -2.543 1.00 98.44 169 TYR A O 1
ATOM 1279 N N . TYR A 1 170 ? -0.725 2.887 -1.563 1.00 98.06 170 TYR A N 1
ATOM 1280 C CA . TYR A 1 170 ? 0.582 2.289 -1.313 1.00 98.06 170 TYR A CA 1
ATOM 1281 C C . TYR A 1 170 ? 1.017 1.519 -2.554 1.00 98.06 170 TYR A C 1
ATOM 1283 O O . TYR A 1 170 ? 0.278 0.676 -3.057 1.00 98.06 170 TYR A O 1
ATOM 1291 N N . MET A 1 171 ? 2.216 1.811 -3.043 1.00 97.38 171 MET A N 1
ATOM 1292 C CA . MET A 1 171 ? 2.830 1.141 -4.182 1.00 97.38 171 MET A CA 1
ATOM 1293 C C . MET A 1 171 ? 4.175 0.581 -3.750 1.00 97.38 171 MET A C 1
ATOM 1295 O O . MET A 1 171 ? 4.994 1.326 -3.212 1.00 97.38 171 MET A O 1
ATOM 1299 N N . LYS A 1 172 ? 4.427 -0.699 -4.025 1.00 96.25 172 LYS A N 1
ATOM 1300 C CA . LYS A 1 172 ? 5.701 -1.373 -3.746 1.00 96.25 172 LYS A CA 1
ATOM 1301 C C . LYS A 1 172 ? 6.098 -2.264 -4.905 1.00 96.25 172 LYS A C 1
ATOM 1303 O O . LYS A 1 172 ? 5.243 -2.831 -5.569 1.00 96.25 172 LYS A O 1
ATOM 1308 N N . LEU A 1 173 ? 7.397 -2.428 -5.115 1.00 97.06 173 LEU A N 1
ATOM 1309 C CA . LEU A 1 173 ? 7.961 -3.525 -5.897 1.00 97.06 173 LEU A CA 1
ATOM 1310 C C . LEU A 1 173 ? 9.388 -3.827 -5.454 1.00 97.06 173 LEU A C 1
ATOM 1312 O O . LEU A 1 173 ? 10.002 -3.048 -4.719 1.00 97.06 173 LEU A O 1
ATOM 1316 N N . ASP A 1 174 ? 9.920 -4.936 -5.950 1.00 97.38 174 ASP A N 1
ATOM 1317 C CA . ASP A 1 174 ? 11.354 -5.186 -5.972 1.00 97.38 174 ASP A CA 1
ATOM 1318 C C . ASP A 1 174 ? 11.861 -5.017 -7.418 1.00 97.38 174 ASP A C 1
ATOM 1320 O O . ASP A 1 174 ? 11.261 -5.528 -8.366 1.00 97.38 174 ASP A O 1
ATOM 1324 N N . ILE A 1 175 ? 12.942 -4.253 -7.610 1.00 97.94 175 ILE A N 1
ATOM 1325 C CA . ILE A 1 175 ? 13.546 -3.945 -8.921 1.00 97.94 175 ILE A CA 1
ATOM 1326 C C . ILE A 1 175 ? 15.043 -4.253 -8.921 1.00 97.94 175 ILE A C 1
ATOM 1328 O O . ILE A 1 175 ? 15.767 -3.894 -7.995 1.00 97.94 175 ILE A O 1
ATOM 1332 N N . LEU A 1 176 ? 15.518 -4.877 -9.996 1.00 98.31 176 LEU A N 1
ATOM 1333 C CA . LEU A 1 176 ? 16.926 -5.144 -10.278 1.00 98.31 176 LEU A CA 1
ATOM 1334 C C . LEU A 1 176 ? 17.361 -4.285 -11.476 1.00 98.31 176 LEU A C 1
ATOM 1336 O O . LEU A 1 176 ? 17.261 -4.737 -12.623 1.00 98.31 176 LEU A O 1
ATOM 1340 N N . PRO A 1 177 ? 17.788 -3.031 -11.248 1.00 97.50 177 PRO A N 1
ATOM 1341 C CA . PRO A 1 177 ? 18.220 -2.150 -12.320 1.00 97.50 177 PRO A CA 1
ATOM 1342 C C . PRO A 1 177 ? 19.657 -2.474 -12.738 1.00 97.50 177 PRO A C 1
ATOM 1344 O O . PRO A 1 177 ? 20.509 -2.733 -11.892 1.00 97.50 177 PRO A O 1
ATOM 1347 N N . LYS A 1 178 ? 19.972 -2.395 -14.034 1.00 97.94 178 LYS A N 1
ATOM 1348 C CA . LYS A 1 178 ? 21.360 -2.531 -14.514 1.00 97.94 178 LYS A CA 1
ATOM 1349 C C . LYS A 1 178 ? 22.210 -1.303 -14.172 1.00 97.94 178 LYS A C 1
ATOM 1351 O O . LYS A 1 178 ? 23.404 -1.426 -13.901 1.00 97.94 178 LYS A O 1
ATOM 1356 N N . TYR A 1 179 ? 21.582 -0.126 -14.159 1.00 96.62 179 TYR A N 1
ATOM 1357 C CA . TYR A 1 179 ? 22.214 1.163 -13.880 1.00 96.62 179 TYR A CA 1
ATOM 1358 C C . TYR A 1 179 ? 21.383 1.996 -12.907 1.00 96.62 179 TYR A C 1
ATOM 1360 O O . TYR A 1 179 ? 20.158 1.889 -12.870 1.00 96.62 179 TYR A O 1
ATOM 1368 N N . SER A 1 180 ? 22.052 2.871 -12.156 1.00 94.12 180 SER A N 1
ATOM 1369 C CA . SER A 1 180 ? 21.376 3.836 -11.292 1.00 94.12 180 SER A CA 1
ATOM 1370 C C . SER A 1 180 ? 20.865 4.973 -12.163 1.00 94.12 180 SER A C 1
ATOM 1372 O O . SER A 1 180 ? 21.625 5.592 -12.906 1.00 94.12 180 SER A O 1
ATOM 1374 N N . THR A 1 181 ? 19.562 5.204 -12.116 1.00 93.19 181 THR A N 1
ATOM 1375 C CA . THR A 1 181 ? 18.871 6.193 -12.939 1.00 93.19 181 THR A CA 1
ATOM 1376 C C . THR A 1 181 ? 17.583 6.599 -12.239 1.00 93.19 181 THR A C 1
ATOM 1378 O O . THR A 1 181 ? 17.140 5.962 -11.279 1.00 93.19 181 THR A O 1
ATOM 1381 N N . THR A 1 182 ? 16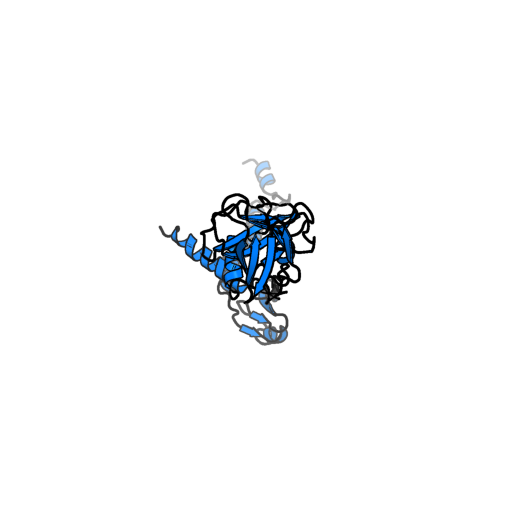.957 7.655 -12.742 1.00 93.56 182 THR A N 1
ATOM 1382 C CA . THR A 1 182 ? 15.669 8.130 -12.252 1.00 93.56 182 THR A CA 1
ATOM 1383 C C . THR A 1 182 ? 14.614 7.025 -12.324 1.00 93.56 182 THR A C 1
ATOM 1385 O O . THR A 1 182 ? 14.259 6.572 -13.417 1.00 93.56 182 THR A O 1
ATOM 1388 N N . THR A 1 183 ? 14.106 6.645 -11.151 1.00 95.00 183 THR A N 1
ATOM 1389 C CA . THR A 1 183 ? 13.021 5.675 -10.976 1.00 95.00 183 THR A CA 1
ATOM 1390 C C . THR A 1 183 ? 11.969 6.264 -10.053 1.00 95.00 183 THR A C 1
ATOM 1392 O O . THR A 1 183 ? 12.325 6.745 -8.977 1.00 95.00 183 THR A O 1
ATOM 1395 N N . TYR A 1 184 ? 10.706 6.228 -10.468 1.00 95.88 184 TYR A N 1
ATOM 1396 C CA . TYR A 1 184 ? 9.589 6.728 -9.671 1.00 95.88 184 TYR A CA 1
ATOM 1397 C C . TYR A 1 184 ? 8.273 6.049 -10.045 1.00 95.88 184 TYR A C 1
ATOM 1399 O O . TYR A 1 184 ? 8.121 5.498 -11.140 1.00 95.88 184 TYR A O 1
ATOM 1407 N N . PHE A 1 185 ? 7.315 6.122 -9.126 1.00 96.06 185 PHE A N 1
ATOM 1408 C CA . PHE A 1 185 ? 5.938 5.710 -9.366 1.00 96.06 185 PHE A CA 1
ATOM 1409 C C . PHE A 1 185 ? 5.063 6.886 -9.775 1.00 96.06 185 PHE A C 1
ATOM 1411 O O . PHE A 1 185 ? 5.242 8.005 -9.288 1.00 96.06 185 PHE A O 1
ATOM 1418 N N . GLN A 1 186 ? 4.069 6.592 -10.602 1.00 96.69 186 GLN A N 1
ATOM 1419 C CA . GLN A 1 186 ? 2.918 7.448 -10.825 1.00 96.69 186 GLN A CA 1
ATOM 1420 C C . GLN A 1 186 ? 1.627 6.651 -10.637 1.00 96.69 186 GLN A C 1
ATOM 1422 O O . GLN A 1 186 ? 1.552 5.507 -11.080 1.00 96.69 186 GLN A O 1
ATOM 1427 N N . ILE A 1 187 ? 0.610 7.271 -10.040 1.00 97.06 187 ILE A N 1
ATOM 1428 C CA . ILE A 1 187 ? -0.770 6.769 -10.008 1.00 97.06 187 ILE A CA 1
ATOM 1429 C C . ILE A 1 187 ? -1.741 7.951 -9.979 1.00 97.06 187 ILE A C 1
ATOM 1431 O O . ILE A 1 187 ? -1.514 8.928 -9.270 1.00 97.06 187 ILE A O 1
ATOM 1435 N N . GLY A 1 188 ? -2.788 7.914 -10.798 1.00 96.81 188 GLY A N 1
ATOM 1436 C CA . GLY A 1 188 ? -3.746 9.010 -10.946 1.00 96.81 188 GLY A CA 1
ATOM 1437 C C . GLY A 1 188 ? -3.081 10.342 -11.285 1.00 96.81 188 GLY A C 1
ATOM 1438 O O . GLY A 1 188 ? -3.390 11.346 -10.658 1.00 96.81 188 GLY A O 1
ATOM 1439 N N . ASP A 1 189 ? -2.084 10.336 -12.174 1.00 95.88 189 ASP A N 1
ATOM 1440 C CA . ASP A 1 189 ? -1.204 11.473 -12.510 1.00 95.88 189 ASP A CA 1
ATOM 1441 C C . ASP A 1 189 ? -0.358 12.051 -11.358 1.00 95.88 189 ASP A C 1
ATOM 1443 O O . ASP A 1 189 ? 0.498 12.903 -11.593 1.00 95.88 189 ASP A O 1
ATOM 1447 N N . SER A 1 190 ? -0.499 11.530 -10.140 1.00 96.25 190 SER A N 1
ATOM 1448 C CA . SER A 1 190 ? 0.344 11.862 -8.995 1.00 96.25 190 SER A CA 1
ATOM 1449 C C . SER A 1 190 ? 1.700 11.188 -9.115 1.00 96.25 190 SER A C 1
ATOM 1451 O O . SER A 1 190 ? 1.766 9.982 -9.348 1.00 96.25 190 SER A O 1
ATOM 1453 N N . VAL A 1 191 ? 2.781 11.955 -8.982 1.00 93.75 191 VAL A N 1
ATOM 1454 C CA . VAL A 1 191 ? 4.162 11.495 -9.176 1.00 93.75 191 VAL A CA 1
ATOM 1455 C C . VAL A 1 191 ? 4.901 11.524 -7.845 1.00 93.75 191 VAL A C 1
ATOM 1457 O O . VAL A 1 191 ? 4.872 12.532 -7.147 1.00 93.75 191 VAL A O 1
ATOM 1460 N N . ASN A 1 192 ? 5.594 10.435 -7.516 1.00 90.81 192 ASN A N 1
ATOM 1461 C CA . ASN A 1 192 ? 6.473 10.381 -6.351 1.00 90.81 192 ASN A CA 1
ATOM 1462 C C . ASN A 1 192 ? 7.886 10.882 -6.658 1.00 90.81 192 ASN A C 1
ATOM 1464 O O . ASN A 1 192 ? 8.366 10.781 -7.788 1.00 90.81 192 ASN A O 1
ATOM 1468 N N . ASP A 1 193 ? 8.587 11.313 -5.610 1.00 86.50 193 ASP A N 1
ATOM 1469 C CA . ASP A 1 193 ? 10.011 11.615 -5.693 1.00 86.50 193 ASP A CA 1
ATOM 1470 C C . ASP A 1 193 ? 10.839 10.390 -6.094 1.00 86.50 193 ASP A C 1
ATOM 1472 O O . ASP A 1 193 ? 10.588 9.243 -5.691 1.00 86.50 193 ASP A O 1
ATOM 1476 N N . ASN A 1 194 ? 11.880 10.669 -6.876 1.00 85.19 194 ASN A N 1
ATOM 1477 C CA . ASN A 1 194 ? 12.775 9.661 -7.424 1.00 85.19 194 ASN A CA 1
ATOM 1478 C C . ASN A 1 194 ? 13.565 8.953 -6.314 1.00 85.19 194 ASN A C 1
ATOM 1480 O O . ASN A 1 194 ? 14.062 9.598 -5.392 1.00 85.19 194 ASN A O 1
ATOM 1484 N N . ALA A 1 195 ? 13.758 7.639 -6.441 1.00 79.81 195 ALA A N 1
ATOM 1485 C CA . ALA A 1 195 ? 14.687 6.900 -5.587 1.00 79.81 195 ALA A CA 1
ATOM 1486 C C . ALA A 1 195 ? 16.078 6.754 -6.210 1.00 79.81 195 ALA A C 1
ATOM 1488 O O . ALA A 1 195 ? 16.228 6.566 -7.420 1.00 79.81 195 ALA A O 1
ATOM 1489 N N . THR A 1 196 ? 17.092 6.756 -5.345 1.00 81.81 196 THR A N 1
ATOM 1490 C CA . THR A 1 196 ? 18.449 6.321 -5.682 1.00 81.81 196 THR A CA 1
ATOM 1491 C C . THR A 1 196 ? 18.525 4.808 -5.519 1.00 81.81 196 THR A C 1
ATOM 1493 O O . THR A 1 196 ? 18.603 4.307 -4.401 1.00 81.81 196 THR A O 1
ATOM 1496 N N . LEU A 1 197 ? 18.475 4.078 -6.633 1.00 93.06 197 LEU A N 1
ATOM 1497 C CA . LEU A 1 197 ? 18.574 2.619 -6.635 1.00 93.06 197 LEU A CA 1
ATOM 1498 C C . LEU A 1 197 ? 20.015 2.169 -6.873 1.00 93.06 197 LEU A C 1
ATOM 1500 O O . LEU A 1 197 ? 20.715 2.721 -7.733 1.00 93.06 197 LEU A O 1
ATOM 1504 N N . THR A 1 198 ? 20.435 1.135 -6.151 1.00 95.69 198 THR A N 1
ATOM 1505 C CA . THR A 1 198 ? 21.751 0.517 -6.315 1.00 95.69 198 THR A CA 1
ATOM 1506 C C . THR A 1 198 ? 21.745 -0.397 -7.546 1.00 95.69 198 THR A C 1
ATOM 1508 O O . THR A 1 198 ? 20.898 -1.287 -7.639 1.00 95.69 198 THR A O 1
ATOM 1511 N N . PRO A 1 199 ? 22.666 -0.218 -8.508 1.00 97.25 199 PRO A N 1
ATOM 1512 C CA . PRO A 1 199 ? 22.750 -1.077 -9.687 1.00 97.25 199 PRO A CA 1
ATOM 1513 C C . PRO A 1 199 ? 23.047 -2.540 -9.341 1.00 97.25 199 PRO A C 1
ATOM 1515 O O . PRO A 1 199 ? 23.818 -2.821 -8.428 1.00 97.25 199 PRO A O 1
ATOM 1518 N N . ASN A 1 200 ? 22.528 -3.462 -10.152 1.00 97.50 200 ASN A N 1
ATOM 1519 C CA . ASN A 1 200 ? 22.829 -4.898 -10.150 1.00 97.50 200 ASN A CA 1
ATOM 1520 C C . ASN A 1 200 ? 22.530 -5.628 -8.829 1.00 97.50 200 ASN A C 1
ATOM 1522 O O . ASN A 1 200 ? 23.038 -6.724 -8.598 1.00 97.50 200 ASN A O 1
ATOM 1526 N N . VAL A 1 201 ? 21.669 -5.052 -7.989 1.00 97.94 201 VAL A N 1
ATOM 1527 C CA . VAL A 1 201 ? 21.099 -5.696 -6.800 1.00 97.94 201 VAL A CA 1
ATOM 1528 C C . VAL A 1 201 ? 19.589 -5.484 -6.768 1.00 97.94 201 VAL A C 1
ATOM 1530 O O . VAL A 1 201 ? 19.079 -4.515 -7.333 1.00 97.94 201 VAL A O 1
ATOM 1533 N N . TRP A 1 202 ? 18.858 -6.396 -6.130 1.00 97.69 202 TRP A N 1
ATOM 1534 C CA . TRP A 1 202 ? 17.433 -6.191 -5.890 1.00 97.69 202 TRP A CA 1
ATOM 1535 C C . TRP A 1 202 ? 17.254 -5.046 -4.894 1.00 97.69 202 TRP A C 1
ATOM 1537 O O . TRP A 1 202 ? 17.774 -5.094 -3.782 1.00 97.69 202 TRP A O 1
ATOM 1547 N N . ASN A 1 203 ? 16.531 -4.014 -5.313 1.00 96.56 203 ASN A N 1
ATOM 1548 C CA . ASN A 1 203 ? 16.148 -2.884 -4.484 1.00 96.56 203 ASN A CA 1
ATOM 1549 C C . ASN A 1 203 ? 14.659 -2.986 -4.197 1.00 96.56 203 ASN A C 1
ATOM 1551 O O . ASN A 1 203 ? 13.858 -3.104 -5.126 1.00 96.56 203 ASN A O 1
ATOM 1555 N N . ARG A 1 204 ? 14.299 -2.854 -2.926 1.00 95.44 204 ARG A N 1
ATOM 1556 C CA . ARG A 1 204 ? 12.918 -2.625 -2.533 1.00 95.44 204 ARG A CA 1
ATOM 1557 C C . ARG A 1 204 ? 12.581 -1.154 -2.684 1.00 95.44 204 ARG A C 1
ATOM 1559 O O . ARG A 1 204 ? 13.325 -0.303 -2.199 1.00 95.44 204 ARG A O 1
ATOM 1566 N N . TYR A 1 205 ? 11.465 -0.858 -3.336 1.00 95.12 205 TYR A N 1
ATOM 1567 C CA . TYR A 1 205 ? 11.004 0.511 -3.518 1.00 95.12 205 TYR A CA 1
ATOM 1568 C C . TYR A 1 205 ? 9.509 0.606 -3.224 1.00 95.12 205 TYR A C 1
ATOM 1570 O O . TYR A 1 205 ? 8.707 -0.014 -3.919 1.00 95.12 205 TYR A O 1
ATOM 1578 N N . SER A 1 206 ? 9.159 1.376 -2.192 1.00 95.81 206 SER A N 1
ATOM 1579 C CA . SER A 1 206 ? 7.795 1.611 -1.709 1.00 95.81 206 SER A CA 1
ATOM 1580 C C . SER A 1 206 ? 7.507 3.112 -1.587 1.00 95.81 206 SER A C 1
ATOM 1582 O O . SER A 1 206 ? 8.386 3.888 -1.201 1.00 95.81 206 SER A O 1
ATOM 1584 N N . ARG A 1 207 ? 6.300 3.561 -1.942 1.00 96.88 207 ARG A N 1
ATOM 1585 C CA . ARG A 1 207 ? 5.827 4.948 -1.759 1.00 96.88 207 ARG A CA 1
ATOM 1586 C C . ARG A 1 207 ? 4.315 4.986 -1.574 1.00 96.88 207 ARG A C 1
ATOM 1588 O O . ARG A 1 207 ? 3.617 4.071 -2.001 1.00 96.88 207 ARG A O 1
ATOM 1595 N N . ILE A 1 208 ? 3.823 6.093 -1.025 1.00 97.38 208 ILE A N 1
ATOM 1596 C CA . ILE A 1 208 ? 2.401 6.433 -1.009 1.00 97.38 208 ILE A CA 1
ATOM 1597 C C . ILE A 1 208 ? 2.186 7.693 -1.840 1.00 97.38 208 ILE A C 1
ATOM 1599 O O . ILE A 1 208 ? 2.916 8.665 -1.671 1.00 97.38 208 ILE A O 1
ATOM 1603 N N . ALA A 1 209 ? 1.183 7.684 -2.716 1.00 97.19 209 ALA A N 1
ATOM 1604 C CA . ALA A 1 209 ? 0.742 8.880 -3.429 1.00 97.19 209 ALA A CA 1
ATOM 1605 C C . ALA A 1 209 ? -0.776 9.028 -3.384 1.00 97.19 209 ALA A C 1
ATOM 1607 O O . ALA A 1 209 ? -1.507 8.037 -3.404 1.00 97.19 209 ALA A O 1
ATOM 1608 N N . THR A 1 210 ? -1.234 10.277 -3.380 1.00 97.81 210 THR A N 1
ATOM 1609 C CA . THR A 1 210 ? -2.648 10.627 -3.534 1.00 97.81 210 THR A CA 1
ATOM 1610 C C . THR A 1 210 ? -2.952 10.840 -5.008 1.00 97.81 210 THR A C 1
ATOM 1612 O O . THR A 1 210 ? -2.366 11.737 -5.615 1.00 97.81 210 THR A O 1
ATOM 1615 N N . ALA A 1 211 ? -3.853 10.049 -5.583 1.00 98.12 211 ALA A N 1
ATOM 1616 C CA . ALA A 1 211 ? -4.276 10.186 -6.972 1.00 98.12 211 ALA A CA 1
ATOM 1617 C C . ALA A 1 211 ? -5.001 11.526 -7.214 1.00 98.12 211 ALA A C 1
ATOM 1619 O O . ALA A 1 211 ? -5.785 11.993 -6.390 1.00 98.12 211 ALA A O 1
ATOM 1620 N N . ILE A 1 212 ? -4.748 12.147 -8.365 1.00 98.12 212 ILE A N 1
ATOM 1621 C CA . ILE A 1 212 ? -5.335 13.429 -8.802 1.00 98.12 212 ILE A CA 1
ATOM 1622 C C . ILE A 1 212 ? -6.336 13.201 -9.949 1.00 98.12 212 ILE A C 1
ATOM 1624 O O . ILE A 1 212 ? -7.282 13.965 -10.127 1.00 98.12 212 ILE A O 1
ATOM 1628 N N . SER A 1 213 ? -6.150 12.125 -10.709 1.00 97.88 213 SER A N 1
ATOM 1629 C CA . SER A 1 213 ? -7.007 11.668 -11.800 1.00 97.88 213 SER A CA 1
ATOM 1630 C C . SER A 1 213 ? -7.248 10.157 -11.702 1.00 97.88 213 SER A C 1
ATOM 1632 O O . SER A 1 213 ? -6.818 9.507 -10.748 1.00 97.88 213 SER A O 1
ATOM 1634 N N . ASN A 1 214 ? -7.928 9.589 -12.699 1.00 96.69 214 ASN A N 1
ATOM 1635 C CA . ASN A 1 214 ? -8.151 8.149 -12.806 1.00 96.69 214 ASN A CA 1
ATOM 1636 C C . ASN A 1 214 ? -7.049 7.389 -13.555 1.00 96.69 214 ASN A C 1
ATOM 1638 O O . ASN A 1 214 ? -7.167 6.184 -13.780 1.00 96.69 214 ASN A O 1
ATOM 1642 N N . THR A 1 215 ? -5.980 8.081 -13.950 1.00 96.12 215 THR A N 1
ATOM 1643 C CA . THR A 1 215 ? -4.872 7.476 -14.682 1.00 96.12 215 THR A CA 1
ATOM 1644 C C . THR A 1 215 ? -4.255 6.323 -13.889 1.00 96.12 215 THR A C 1
ATOM 1646 O O . THR A 1 215 ? -3.998 6.418 -12.694 1.00 96.12 215 THR A O 1
ATOM 1649 N N . ARG A 1 216 ? -3.974 5.222 -14.571 1.00 95.38 216 ARG A N 1
ATOM 1650 C CA . ARG A 1 216 ? -3.363 4.013 -14.011 1.00 95.38 216 ARG A CA 1
ATOM 1651 C C . ARG A 1 216 ? -2.017 4.192 -13.302 1.00 95.38 216 ARG A C 1
ATOM 1653 O O . ARG A 1 216 ? -1.316 5.191 -13.467 1.00 95.38 216 ARG A O 1
ATOM 1660 N N . PHE A 1 217 ? -1.597 3.125 -12.623 1.00 97.00 217 PHE A N 1
ATOM 1661 C CA . PHE A 1 217 ? -0.231 2.959 -12.127 1.00 97.00 217 PHE A CA 1
ATOM 1662 C C . PHE A 1 217 ? 0.812 2.862 -13.251 1.00 97.00 217 PHE A C 1
ATOM 1664 O O . PHE A 1 217 ? 0.639 2.110 -14.219 1.00 97.00 217 PHE A O 1
ATOM 1671 N N . ARG A 1 218 ? 1.947 3.543 -13.059 1.00 97.25 218 ARG A N 1
ATOM 1672 C CA . ARG A 1 218 ? 3.145 3.466 -13.902 1.00 97.25 218 ARG A CA 1
ATOM 1673 C C . ARG A 1 218 ? 4.410 3.436 -13.046 1.00 97.25 218 ARG A C 1
ATOM 1675 O O . ARG A 1 218 ? 4.609 4.295 -12.191 1.00 97.25 218 ARG A O 1
ATOM 1682 N N . LEU A 1 219 ? 5.309 2.507 -13.351 1.00 97.44 219 LEU A N 1
ATOM 1683 C CA . LEU A 1 219 ? 6.703 2.540 -12.922 1.00 97.44 219 LEU A CA 1
ATOM 1684 C C . LEU A 1 219 ? 7.541 3.150 -14.038 1.00 97.44 219 LEU A C 1
ATOM 1686 O O . LEU A 1 219 ? 7.740 2.523 -15.079 1.00 97.44 219 LEU A O 1
ATOM 1690 N N . TYR A 1 220 ? 8.083 4.337 -13.802 1.00 97.12 220 TYR A N 1
ATOM 1691 C CA . TYR A 1 220 ? 9.062 4.941 -14.691 1.00 97.12 220 TYR A CA 1
ATOM 1692 C C . TYR A 1 220 ? 10.470 4.524 -14.285 1.00 97.12 220 TYR A C 1
ATOM 1694 O O . TYR A 1 220 ? 10.831 4.602 -13.113 1.00 97.12 220 TYR A O 1
ATOM 1702 N N . HIS A 1 221 ? 11.280 4.137 -15.268 1.00 96.69 221 HIS A N 1
ATOM 1703 C CA . HIS A 1 221 ? 12.706 3.871 -15.100 1.00 96.69 221 HIS A CA 1
ATOM 1704 C C . HIS A 1 221 ? 13.441 4.372 -16.342 1.00 96.69 221 HIS A C 1
ATOM 1706 O O . HIS A 1 221 ? 13.328 3.795 -17.425 1.00 96.69 221 HIS A O 1
ATOM 1712 N N . ARG A 1 222 ? 14.145 5.503 -16.223 1.00 95.56 222 ARG A N 1
ATOM 1713 C CA . ARG A 1 222 ? 14.713 6.200 -17.388 1.00 95.56 222 ARG A CA 1
ATOM 1714 C C . ARG A 1 222 ? 15.827 5.402 -18.052 1.00 95.56 222 ARG A C 1
ATOM 1716 O O . ARG A 1 222 ? 16.815 5.052 -17.413 1.00 95.56 222 ARG A O 1
ATOM 1723 N N . THR A 1 223 ? 15.730 5.237 -19.368 1.00 96.94 223 THR A N 1
ATOM 1724 C CA . THR A 1 223 ? 16.711 4.490 -20.174 1.00 96.94 223 THR A CA 1
ATOM 1725 C C . THR A 1 223 ? 17.523 5.387 -21.110 1.00 96.94 223 THR A C 1
ATOM 1727 O O . THR A 1 223 ? 18.404 4.904 -21.802 1.00 96.94 223 THR A O 1
ATOM 1730 N N . ASN A 1 224 ? 17.275 6.699 -21.146 1.00 95.31 224 ASN A N 1
ATOM 1731 C CA . ASN A 1 224 ? 17.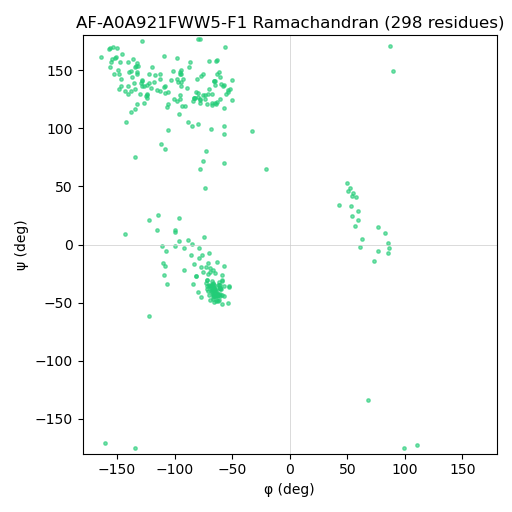844 7.604 -22.152 1.00 95.31 224 ASN A CA 1
ATOM 1732 C C . ASN A 1 224 ? 19.299 8.057 -21.942 1.00 95.31 224 ASN A C 1
ATOM 1734 O O . ASN A 1 224 ? 19.802 8.797 -22.782 1.00 95.31 224 ASN A O 1
ATOM 1738 N N . ALA A 1 225 ? 19.953 7.673 -20.844 1.00 89.56 225 ALA A N 1
ATOM 1739 C CA . ALA A 1 225 ? 21.328 8.089 -20.553 1.00 89.56 225 ALA A CA 1
ATOM 1740 C C . ALA A 1 225 ? 22.278 6.896 -20.379 1.00 89.56 225 ALA A C 1
ATOM 1742 O O . ALA A 1 225 ? 23.231 6.759 -21.137 1.00 89.56 225 ALA A O 1
ATOM 1743 N N . SER A 1 226 ? 22.023 6.035 -19.388 1.00 93.75 226 SER A N 1
ATOM 1744 C CA . SER A 1 226 ? 22.961 4.966 -19.004 1.00 93.75 226 SER A CA 1
ATOM 1745 C C . SER A 1 226 ? 22.729 3.631 -19.708 1.00 93.75 226 SER A C 1
ATOM 1747 O O . SER A 1 226 ? 23.637 2.810 -19.755 1.00 93.75 226 SER A O 1
ATOM 1749 N N . TYR A 1 227 ? 21.522 3.398 -20.220 1.00 97.62 227 TYR A N 1
ATOM 1750 C CA . TYR A 1 227 ? 21.164 2.143 -20.874 1.00 97.62 227 TYR A CA 1
ATOM 1751 C C . TYR A 1 227 ? 21.520 2.169 -22.362 1.00 97.62 227 TYR A C 1
ATOM 1753 O O . TYR A 1 227 ? 21.488 3.217 -23.006 1.00 97.62 227 TYR A O 1
ATOM 1761 N N . ALA A 1 228 ? 21.783 0.991 -22.921 1.00 97.94 228 ALA A N 1
ATOM 1762 C CA . ALA A 1 228 ? 21.843 0.744 -24.355 1.00 97.94 228 ALA A CA 1
ATOM 1763 C C . ALA A 1 228 ? 20.640 -0.092 -24.826 1.00 97.94 228 ALA A C 1
ATOM 1765 O O . ALA A 1 228 ? 19.962 -0.761 -24.045 1.00 97.94 228 ALA A O 1
ATOM 1766 N N . VAL A 1 229 ? 20.376 -0.091 -26.135 1.00 98.00 229 VAL A N 1
ATOM 1767 C CA . VAL A 1 229 ? 19.397 -1.015 -26.730 1.00 98.00 229 VAL A CA 1
ATOM 1768 C C . VAL A 1 229 ? 19.832 -2.460 -26.458 1.00 98.00 229 VAL A C 1
ATOM 1770 O O . VAL A 1 229 ? 21.005 -2.796 -26.604 1.00 98.00 229 VAL A O 1
ATOM 1773 N N . ASN A 1 230 ? 18.868 -3.312 -26.109 1.00 98.06 230 ASN A N 1
ATOM 1774 C CA . ASN A 1 230 ? 19.010 -4.686 -25.612 1.00 98.06 230 ASN A CA 1
ATOM 1775 C C . ASN A 1 230 ? 19.449 -4.845 -24.153 1.00 98.06 230 ASN A C 1
ATOM 1777 O O . ASN A 1 230 ? 19.414 -5.975 -23.663 1.00 98.06 230 ASN A O 1
ATOM 1781 N N . ASP A 1 231 ? 19.784 -3.770 -23.440 1.00 98.62 231 ASP A N 1
ATOM 1782 C CA . ASP A 1 231 ? 19.923 -3.870 -21.991 1.00 98.62 231 ASP A CA 1
ATOM 1783 C C . ASP A 1 231 ? 18.590 -4.224 -21.336 1.00 98.62 231 ASP A C 1
ATOM 1785 O O . ASP A 1 231 ? 17.513 -4.011 -21.900 1.00 98.62 231 ASP A O 1
ATOM 1789 N N . THR A 1 232 ? 18.667 -4.775 -20.128 1.00 98.56 232 THR A N 1
ATOM 1790 C CA . THR A 1 232 ? 17.491 -5.192 -19.373 1.00 98.56 232 THR A CA 1
ATOM 1791 C C . THR A 1 232 ? 17.548 -4.711 -17.933 1.00 98.56 232 THR A C 1
ATOM 1793 O O . THR A 1 232 ? 18.622 -4.463 -17.387 1.00 98.56 232 THR A O 1
ATOM 1796 N N . PHE A 1 233 ? 16.375 -4.592 -17.323 1.00 98.44 233 PHE A N 1
ATOM 1797 C CA . PHE A 1 233 ? 16.198 -4.580 -15.875 1.00 98.44 233 PHE A CA 1
ATOM 1798 C C . PHE A 1 233 ? 15.009 -5.474 -15.524 1.00 98.44 233 PHE A C 1
ATOM 1800 O O . PHE A 1 233 ? 14.177 -5.773 -16.390 1.00 98.44 233 PHE A O 1
ATOM 1807 N N . LYS A 1 234 ? 14.939 -5.919 -14.270 1.00 98.62 234 LYS A N 1
ATOM 1808 C CA . LYS A 1 234 ? 13.878 -6.823 -13.818 1.00 98.62 234 LYS A CA 1
ATOM 1809 C C . LYS A 1 234 ? 13.035 -6.228 -12.705 1.00 98.62 234 LYS A C 1
ATOM 1811 O O . LYS A 1 234 ? 13.528 -5.407 -11.938 1.00 98.62 234 LYS A O 1
ATOM 1816 N N . VAL A 1 235 ? 11.786 -6.669 -12.614 1.00 98.38 235 VAL A N 1
ATOM 1817 C CA . VAL A 1 235 ? 10.822 -6.275 -11.583 1.00 98.38 235 VAL A CA 1
ATOM 1818 C C . VAL A 1 235 ? 10.069 -7.513 -11.102 1.00 98.38 235 VAL A C 1
ATOM 1820 O O . VAL A 1 235 ? 9.780 -8.403 -11.902 1.00 98.38 235 VAL A O 1
ATOM 1823 N N . LYS A 1 236 ? 9.739 -7.563 -9.811 1.00 97.56 236 LYS A N 1
ATOM 1824 C CA . LYS A 1 236 ? 8.830 -8.557 -9.227 1.00 97.56 236 LYS A CA 1
ATOM 1825 C C . LYS A 1 236 ? 8.078 -8.008 -8.024 1.00 97.56 236 LYS A C 1
ATOM 1827 O O . LYS A 1 236 ? 8.405 -6.930 -7.520 1.00 97.56 236 LYS A O 1
ATOM 1832 N N . ASP A 1 237 ? 7.087 -8.778 -7.589 1.00 97.25 237 ASP A N 1
ATOM 1833 C CA . ASP A 1 237 ? 6.320 -8.554 -6.366 1.00 97.25 237 ASP A CA 1
ATOM 1834 C C . ASP A 1 237 ? 5.752 -7.129 -6.288 1.00 97.25 237 ASP A C 1
ATOM 1836 O O . ASP A 1 237 ? 5.933 -6.430 -5.284 1.00 97.25 237 ASP A O 1
ATOM 1840 N N . VAL A 1 238 ? 5.121 -6.687 -7.386 1.00 97.62 238 VAL A N 1
ATOM 1841 C CA . VAL A 1 238 ? 4.463 -5.380 -7.474 1.00 97.62 238 VAL A CA 1
ATOM 1842 C C . VAL A 1 238 ? 3.167 -5.414 -6.675 1.00 97.62 238 VAL A C 1
ATOM 1844 O O . VAL A 1 238 ? 2.306 -6.253 -6.923 1.00 97.62 238 VAL A O 1
ATOM 1847 N N . MET A 1 239 ? 3.009 -4.479 -5.746 1.00 96.75 239 MET A N 1
ATOM 1848 C CA . MET A 1 239 ? 1.777 -4.273 -4.996 1.00 96.75 239 MET A CA 1
ATOM 1849 C C . MET A 1 239 ? 1.255 -2.863 -5.178 1.00 96.75 239 MET A C 1
ATOM 1851 O O . MET A 1 239 ? 2.026 -1.903 -5.147 1.00 96.75 239 MET A O 1
ATOM 1855 N N . ILE A 1 240 ? -0.061 -2.758 -5.322 1.00 97.56 240 ILE A N 1
ATOM 1856 C CA . ILE A 1 240 ? -0.807 -1.504 -5.282 1.00 97.56 240 ILE A CA 1
ATOM 1857 C C . ILE A 1 240 ? -1.996 -1.738 -4.356 1.00 97.56 240 ILE A C 1
ATOM 1859 O O . ILE A 1 240 ? -2.783 -2.642 -4.611 1.00 97.56 240 ILE A O 1
ATOM 1863 N N . ILE A 1 241 ? -2.114 -0.960 -3.285 1.00 97.81 241 ILE A N 1
ATOM 1864 C CA . ILE A 1 241 ? -3.219 -1.072 -2.327 1.00 97.81 241 ILE A CA 1
ATOM 1865 C C . ILE A 1 241 ? -3.863 0.303 -2.181 1.00 97.81 241 ILE A C 1
ATOM 1867 O O . ILE A 1 241 ? -3.186 1.260 -1.798 1.00 97.81 241 ILE A O 1
ATOM 1871 N N . ASP A 1 242 ? -5.162 0.396 -2.463 1.00 98.06 242 ASP A N 1
ATOM 1872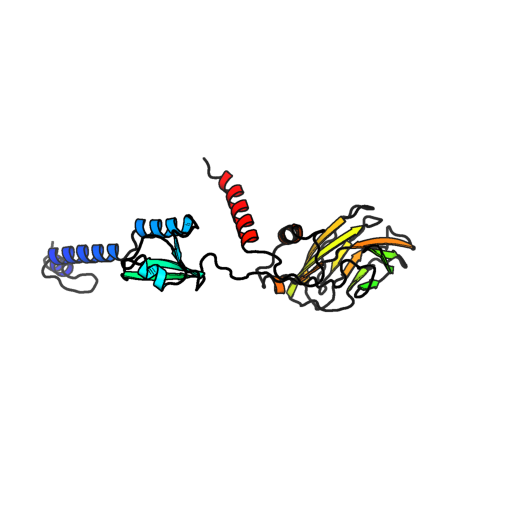 C CA . ASP A 1 242 ? -5.983 1.568 -2.146 1.00 98.06 242 ASP A CA 1
ATOM 1873 C C . ASP A 1 242 ? -6.152 1.686 -0.622 1.00 98.06 242 ASP A C 1
ATOM 1875 O O . ASP A 1 242 ? -6.952 0.979 0.004 1.00 98.06 242 ASP A O 1
ATOM 1879 N N . LEU A 1 243 ? -5.358 2.562 -0.006 1.00 97.75 243 LEU A N 1
ATOM 1880 C CA . LEU A 1 243 ? -5.343 2.756 1.441 1.00 97.75 243 LEU A CA 1
ATOM 1881 C C . LEU A 1 243 ? -6.603 3.464 1.920 1.00 97.75 243 LEU A C 1
ATOM 1883 O O . LEU A 1 243 ? -7.115 3.130 2.983 1.00 97.75 243 LEU A O 1
ATOM 1887 N N . THR A 1 244 ? -7.130 4.400 1.134 1.00 97.62 244 THR A N 1
ATOM 1888 C CA . THR A 1 244 ? -8.356 5.122 1.484 1.00 97.62 244 THR A CA 1
ATOM 1889 C C . THR A 1 244 ? -9.548 4.169 1.518 1.00 97.62 244 THR A C 1
ATOM 1891 O O . THR A 1 244 ? -10.367 4.241 2.431 1.00 97.62 244 THR A O 1
ATOM 1894 N N . LYS A 1 245 ? -9.619 3.215 0.583 1.00 95.56 245 LYS A N 1
ATOM 1895 C CA . LYS A 1 245 ? -10.621 2.142 0.599 1.00 95.56 245 LYS A CA 1
ATOM 1896 C C . LYS A 1 245 ? -10.409 1.149 1.745 1.00 95.56 245 LYS A C 1
ATOM 1898 O O . LYS A 1 245 ? -11.388 0.665 2.302 1.00 95.56 245 LYS A O 1
ATOM 1903 N N . THR A 1 246 ? -9.156 0.830 2.068 1.00 93.75 246 THR A N 1
ATOM 1904 C CA . THR A 1 246 ? -8.815 -0.194 3.071 1.00 93.75 246 THR A CA 1
ATOM 1905 C C . THR A 1 246 ? -9.001 0.313 4.503 1.00 93.75 246 THR A C 1
ATOM 1907 O O . THR A 1 246 ? -9.573 -0.394 5.326 1.00 93.75 246 THR A O 1
ATOM 1910 N N . PHE A 1 247 ? -8.539 1.530 4.800 1.00 90.69 247 PHE A N 1
ATOM 1911 C CA . PHE A 1 247 ? -8.474 2.093 6.155 1.00 90.69 247 PHE A CA 1
ATOM 1912 C C . PHE A 1 247 ? -9.474 3.227 6.405 1.00 90.69 247 PHE A C 1
ATOM 1914 O O . PHE A 1 247 ? -9.744 3.557 7.556 1.00 90.69 247 PHE A O 1
ATOM 1921 N N . GLY A 1 248 ? -10.047 3.807 5.350 1.00 90.56 248 GLY A N 1
ATOM 1922 C CA . GLY A 1 248 ? -10.881 5.000 5.439 1.00 90.56 248 GLY A CA 1
ATOM 1923 C C . GLY A 1 248 ? -10.074 6.294 5.312 1.00 90.56 248 GLY A C 1
ATOM 1924 O O . GLY A 1 248 ? -8.904 6.381 5.692 1.00 90.56 248 GLY A O 1
ATOM 1925 N N . ALA A 1 249 ? -10.722 7.321 4.758 1.00 90.38 249 ALA A N 1
ATOM 1926 C CA . ALA A 1 249 ? -10.109 8.627 4.546 1.00 90.38 249 ALA A CA 1
ATOM 1927 C C . ALA A 1 249 ? -9.656 9.257 5.872 1.00 90.38 249 ALA A C 1
ATOM 1929 O O . ALA A 1 249 ? -10.460 9.430 6.786 1.00 90.38 249 ALA A O 1
ATOM 1930 N N . GLY A 1 250 ? -8.378 9.634 5.961 1.00 89.06 250 GLY A N 1
ATOM 1931 C CA . GLY A 1 250 ? -7.790 10.220 7.170 1.00 89.06 250 GLY A CA 1
ATOM 1932 C C . GLY A 1 250 ? -7.276 9.200 8.189 1.00 89.06 250 GLY A C 1
ATOM 1933 O O . GLY A 1 250 ? -6.677 9.604 9.182 1.00 89.06 250 GLY A O 1
ATOM 1934 N N . SER A 1 251 ? -7.455 7.905 7.929 1.00 88.69 251 SER A N 1
ATOM 1935 C CA . SER A 1 251 ? -6.920 6.804 8.739 1.00 88.69 251 SER A CA 1
ATOM 1936 C C . SER A 1 251 ? -5.900 5.961 7.968 1.00 88.69 251 SER A C 1
ATOM 1938 O O . SER A 1 251 ? -5.543 4.871 8.405 1.00 88.69 251 SER A O 1
ATOM 1940 N N . GLU A 1 252 ? -5.431 6.442 6.812 1.00 94.25 252 GLU A N 1
ATOM 1941 C CA . GLU A 1 252 ? -4.448 5.718 6.010 1.00 94.25 252 GLU A CA 1
ATOM 1942 C C . GLU A 1 252 ? -3.066 5.728 6.683 1.00 94.25 252 GLU A C 1
ATOM 1944 O O . GLU A 1 252 ? -2.579 6.820 6.997 1.00 94.25 252 GLU A O 1
ATOM 1949 N N . PRO A 1 253 ? -2.408 4.562 6.833 1.00 93.06 253 PRO A N 1
ATOM 1950 C CA . PRO A 1 253 ? -1.056 4.491 7.370 1.00 93.06 253 PRO A CA 1
ATOM 1951 C C . PRO A 1 253 ? -0.039 5.210 6.479 1.00 93.06 253 PRO A C 1
ATOM 1953 O O . PRO A 1 253 ? -0.248 5.386 5.271 1.00 93.06 253 PRO A O 1
ATOM 1956 N N . ASP A 1 254 ? 1.097 5.582 7.060 1.00 95.31 254 ASP A N 1
ATOM 1957 C CA . ASP A 1 254 ? 2.246 6.076 6.312 1.00 95.31 254 ASP A CA 1
ATOM 1958 C C . ASP A 1 254 ? 3.043 4.943 5.630 1.00 95.31 254 ASP A C 1
ATOM 1960 O O . ASP A 1 254 ? 2.729 3.753 5.724 1.00 95.31 254 ASP A O 1
ATOM 1964 N N . VAL A 1 255 ? 4.074 5.311 4.860 1.00 94.56 255 VAL A N 1
ATOM 1965 C CA . VAL A 1 255 ? 4.865 4.334 4.091 1.00 94.56 255 VAL A CA 1
ATOM 1966 C C . VAL A 1 255 ? 5.649 3.380 4.995 1.00 94.56 255 VAL A C 1
ATOM 1968 O O . VAL A 1 255 ? 5.789 2.207 4.658 1.00 94.56 255 VAL A O 1
ATOM 1971 N N . THR A 1 256 ? 6.130 3.862 6.141 1.00 93.25 256 THR A N 1
ATOM 1972 C CA . THR A 1 256 ? 6.896 3.072 7.112 1.00 93.25 256 THR A CA 1
ATOM 1973 C C . THR A 1 256 ? 5.980 2.069 7.797 1.00 93.25 256 THR A C 1
ATOM 1975 O O . THR A 1 256 ? 6.324 0.893 7.929 1.00 93.25 256 THR A O 1
ATOM 1978 N N . GLU A 1 257 ? 4.788 2.517 8.187 1.00 92.00 257 GLU A N 1
ATOM 1979 C CA . GLU A 1 257 ? 3.749 1.668 8.752 1.00 92.00 257 GLU A CA 1
ATOM 1980 C C . GLU A 1 257 ? 3.320 0.603 7.746 1.00 92.00 257 GLU A C 1
ATOM 1982 O O . GLU A 1 257 ? 3.316 -0.577 8.087 1.00 92.00 257 GLU A O 1
ATOM 1987 N N . MET A 1 258 ? 3.055 0.970 6.489 1.00 95.25 258 MET A N 1
ATOM 1988 C CA . MET A 1 258 ? 2.721 -0.006 5.451 1.00 95.25 258 MET A CA 1
ATOM 1989 C C . MET A 1 258 ? 3.842 -1.018 5.215 1.00 95.25 258 MET A C 1
ATOM 1991 O O . MET A 1 258 ? 3.565 -2.215 5.162 1.00 95.25 258 MET A O 1
ATOM 1995 N N . ASP A 1 259 ? 5.102 -0.587 5.133 1.00 94.44 259 ASP A N 1
ATOM 1996 C CA . ASP A 1 259 ? 6.242 -1.501 4.992 1.00 94.44 259 ASP A CA 1
ATOM 1997 C C . ASP A 1 259 ? 6.328 -2.481 6.181 1.00 94.44 259 ASP A C 1
ATOM 1999 O O . ASP A 1 259 ? 6.585 -3.676 5.989 1.00 94.44 259 ASP A O 1
ATOM 2003 N N . ARG A 1 260 ? 6.030 -2.016 7.404 1.00 91.44 260 ARG A N 1
ATOM 2004 C CA . ARG A 1 260 ? 5.927 -2.866 8.602 1.00 91.44 260 ARG A CA 1
ATOM 2005 C C . ARG A 1 260 ? 4.745 -3.829 8.521 1.00 91.44 260 ARG A C 1
ATOM 2007 O O . ARG A 1 260 ? 4.911 -5.006 8.832 1.00 91.44 260 ARG A O 1
ATOM 2014 N N . ILE A 1 261 ? 3.572 -3.383 8.080 1.00 91.00 261 ILE A N 1
ATOM 2015 C CA . ILE A 1 261 ? 2.393 -4.245 7.908 1.00 91.00 261 ILE A CA 1
ATOM 2016 C C . ILE A 1 261 ? 2.695 -5.341 6.878 1.00 91.00 261 ILE A C 1
ATOM 2018 O O . ILE A 1 261 ? 2.424 -6.517 7.127 1.00 91.00 261 ILE A O 1
ATOM 2022 N N . MET A 1 262 ? 3.340 -4.985 5.764 1.00 92.69 262 MET A N 1
ATOM 2023 C CA . MET A 1 262 ? 3.701 -5.938 4.717 1.00 92.69 262 MET A CA 1
ATOM 2024 C C . MET A 1 262 ? 4.747 -6.960 5.184 1.00 92.69 262 MET A C 1
ATOM 2026 O O . MET A 1 262 ? 4.794 -8.055 4.628 1.00 92.69 262 MET A O 1
ATOM 2030 N N . SER A 1 263 ? 5.540 -6.665 6.228 1.00 90.81 263 SER A N 1
ATOM 2031 C CA . SER A 1 263 ? 6.541 -7.588 6.812 1.00 90.81 263 SER A CA 1
ATOM 2032 C C . SER A 1 263 ? 5.986 -8.925 7.290 1.00 90.81 263 SER A C 1
ATOM 2034 O O . SER A 1 263 ? 6.728 -9.901 7.392 1.00 90.81 263 SER A O 1
ATOM 2036 N N . LYS A 1 264 ? 4.671 -8.993 7.498 1.00 86.88 264 LYS A N 1
ATOM 2037 C CA . LYS A 1 264 ? 3.950 -10.204 7.896 1.00 86.88 264 LYS A CA 1
ATOM 2038 C C . LYS A 1 264 ? 3.723 -11.175 6.740 1.00 86.88 264 LYS A C 1
ATOM 2040 O O . LYS A 1 264 ? 3.469 -12.355 6.973 1.00 86.88 264 LYS A O 1
ATOM 2045 N N . TYR A 1 265 ? 3.809 -10.694 5.503 1.00 89.69 265 TYR A N 1
ATOM 2046 C CA . TYR A 1 265 ? 3.599 -11.501 4.310 1.00 89.69 265 TYR A CA 1
ATOM 2047 C C . TYR A 1 265 ? 4.941 -11.980 3.746 1.00 89.69 265 TYR A C 1
ATOM 2049 O O . TYR A 1 265 ? 5.905 -11.207 3.690 1.00 89.69 265 TYR A O 1
ATOM 2057 N N . PRO A 1 266 ? 5.031 -13.236 3.271 1.00 89.88 266 PRO A N 1
ATOM 2058 C CA . PRO A 1 266 ? 6.201 -13.706 2.538 1.00 89.88 266 PRO A CA 1
ATOM 2059 C C . PRO A 1 266 ? 6.545 -12.758 1.383 1.00 89.88 266 PRO A C 1
ATOM 2061 O O . PRO A 1 266 ? 5.666 -12.330 0.641 1.00 89.88 266 PRO A O 1
ATOM 2064 N N . ASN A 1 267 ? 7.827 -12.408 1.244 1.00 88.75 267 ASN A N 1
ATOM 2065 C CA . ASN A 1 267 ? 8.333 -11.456 0.239 1.00 88.75 267 ASN A CA 1
ATOM 2066 C C . ASN A 1 267 ? 7.694 -10.054 0.279 1.00 88.75 267 ASN A C 1
ATOM 2068 O O . ASN A 1 267 ? 7.856 -9.273 -0.663 1.00 88.75 267 ASN A O 1
ATOM 2072 N N . LEU A 1 268 ? 7.012 -9.708 1.377 1.00 92.81 268 LEU A N 1
ATOM 2073 C CA . LEU A 1 268 ? 6.198 -8.499 1.475 1.00 92.81 268 LEU A CA 1
ATOM 2074 C C . LEU A 1 268 ? 5.158 -8.432 0.351 1.00 92.81 268 LEU A C 1
ATOM 2076 O O . LEU A 1 268 ? 5.058 -7.410 -0.331 1.00 92.81 268 LEU A O 1
ATOM 2080 N N . PHE A 1 269 ? 4.487 -9.553 0.073 1.00 94.69 269 PHE A N 1
ATOM 2081 C CA . PHE A 1 269 ? 3.605 -9.684 -1.079 1.00 94.69 269 PHE A CA 1
ATOM 2082 C C . PHE A 1 269 ? 2.403 -10.598 -0.816 1.00 94.69 269 PHE A C 1
ATOM 2084 O O . PHE A 1 269 ? 2.532 -11.659 -0.205 1.00 94.69 269 PHE A O 1
ATOM 2091 N N . PHE A 1 270 ? 1.250 -10.223 -1.371 1.00 95.12 270 PHE A N 1
ATOM 2092 C CA . PHE A 1 270 ? 0.113 -11.114 -1.590 1.00 95.12 270 PHE A CA 1
ATOM 2093 C C . PHE A 1 270 ? -0.531 -10.834 -2.957 1.00 95.12 270 PHE A C 1
ATOM 2095 O O . PHE A 1 270 ? -0.531 -9.706 -3.453 1.00 95.12 270 PHE A O 1
ATOM 2102 N N . GLU A 1 271 ? -1.080 -11.880 -3.572 1.00 94.00 271 GLU A N 1
ATOM 2103 C CA . GLU A 1 271 ? -1.844 -11.787 -4.820 1.00 94.00 271 GLU A CA 1
ATOM 2104 C C . GLU A 1 271 ? -3.342 -11.759 -4.491 1.00 94.00 271 GLU A C 1
ATOM 2106 O O . GLU A 1 271 ? -3.794 -12.462 -3.585 1.00 94.00 271 GLU A O 1
ATOM 2111 N N . GLY A 1 272 ? -4.123 -10.976 -5.236 1.00 94.38 272 GLY A N 1
ATOM 2112 C CA . GLY A 1 272 ? -5.566 -10.870 -5.016 1.00 94.38 272 GLY A CA 1
ATOM 2113 C C . GLY A 1 272 ? -5.913 -10.184 -3.693 1.00 94.38 272 GLY A C 1
ATOM 2114 O O . GLY A 1 272 ? -5.365 -9.130 -3.380 1.00 94.38 272 GLY A O 1
ATOM 2115 N N . SER A 1 273 ? -6.850 -10.753 -2.934 1.00 94.44 273 SER A N 1
ATOM 2116 C CA . SER A 1 273 ? -7.385 -10.142 -1.711 1.00 94.44 273 SER A CA 1
ATOM 2117 C C . SER A 1 273 ? -7.010 -10.921 -0.454 1.00 94.44 273 SER A C 1
ATOM 2119 O O . SER A 1 273 ? -6.973 -12.151 -0.454 1.00 94.44 273 SER A O 1
ATOM 2121 N N . VAL A 1 274 ? -6.812 -10.193 0.643 1.00 92.56 274 VAL A N 1
ATOM 2122 C CA . VAL A 1 274 ? -6.651 -10.730 1.998 1.00 92.56 274 VAL A CA 1
ATOM 2123 C C . VAL A 1 274 ? -7.785 -10.222 2.883 1.00 92.56 274 VAL A C 1
ATOM 2125 O O . VAL A 1 274 ? -8.184 -9.063 2.786 1.00 92.56 274 VAL A O 1
ATOM 2128 N N . GLY A 1 275 ? -8.314 -11.101 3.739 1.00 85.12 275 GLY A N 1
ATOM 2129 C CA . GLY A 1 275 ? -9.411 -10.756 4.650 1.00 85.12 275 GLY A CA 1
ATOM 2130 C C . GLY A 1 275 ? -8.992 -9.762 5.731 1.00 85.12 275 GLY A C 1
ATOM 2131 O O . GLY A 1 275 ? -9.764 -8.874 6.055 1.00 85.12 275 GLY A O 1
ATOM 2132 N N . THR A 1 276 ? -7.750 -9.865 6.208 1.00 86.38 276 THR A N 1
ATOM 2133 C CA . THR A 1 276 ? -7.212 -9.012 7.270 1.00 86.38 276 THR A CA 1
ATOM 2134 C C . THR A 1 276 ? -5.791 -8.594 6.918 1.00 86.38 276 THR A C 1
ATOM 2136 O O . THR A 1 276 ? -4.897 -9.441 6.866 1.00 86.38 276 THR A O 1
ATOM 2139 N N . LEU A 1 277 ? -5.581 -7.300 6.674 1.00 86.75 277 LEU A N 1
ATOM 2140 C CA . LEU A 1 277 ? -4.252 -6.717 6.469 1.00 86.75 277 LEU A CA 1
ATOM 2141 C C . LEU A 1 277 ? -3.559 -6.384 7.799 1.00 86.75 277 LEU A C 1
ATOM 2143 O O . LEU A 1 277 ? -2.342 -6.500 7.934 1.00 86.75 277 LEU A O 1
ATOM 2147 N N . LEU A 1 278 ? -4.349 -5.977 8.792 1.00 79.38 278 LEU A N 1
ATOM 2148 C CA . LEU A 1 278 ? -3.902 -5.601 10.126 1.00 79.38 278 LEU A CA 1
ATOM 2149 C C . LEU A 1 278 ? -4.941 -6.067 11.146 1.00 79.38 278 LEU A C 1
ATOM 2151 O O . LEU A 1 278 ? -6.130 -5.860 10.939 1.00 79.38 278 LEU A O 1
ATOM 2155 N N . THR A 1 279 ? -4.506 -6.716 12.224 1.00 69.94 279 THR A N 1
ATOM 2156 C CA . THR A 1 279 ? -5.401 -7.176 13.296 1.00 69.94 279 THR A CA 1
ATOM 2157 C C . THR A 1 279 ? -5.413 -6.190 14.466 1.00 69.94 279 THR A C 1
ATOM 2159 O O . THR A 1 279 ? -4.455 -5.444 14.678 1.00 69.94 279 THR A O 1
ATOM 2162 N N . ASN A 1 280 ? -6.443 -6.250 15.316 1.00 64.56 280 ASN A N 1
ATOM 2163 C CA . ASN A 1 280 ? -6.458 -5.497 16.581 1.00 64.56 280 ASN A CA 1
ATOM 2164 C C . ASN A 1 280 ? -5.275 -5.865 17.496 1.00 64.56 280 ASN A C 1
ATOM 2166 O O . ASN A 1 280 ? -4.762 -5.011 18.216 1.00 64.56 280 ASN A O 1
ATOM 2170 N N . LYS A 1 281 ? -4.799 -7.119 17.438 1.00 66.12 281 LYS A N 1
ATOM 2171 C CA . LYS A 1 281 ? -3.603 -7.557 18.169 1.00 66.12 281 LYS A CA 1
ATOM 2172 C C . LYS A 1 281 ? -2.359 -6.794 17.712 1.00 66.12 281 LYS A C 1
ATOM 2174 O O . LYS A 1 281 ? -1.583 -6.348 18.547 1.00 66.12 281 LYS A O 1
ATOM 2179 N N . ASP A 1 282 ? -2.198 -6.612 16.406 1.00 68.81 282 ASP A N 1
ATOM 2180 C CA . ASP A 1 282 ? -1.054 -5.889 15.850 1.00 68.81 282 ASP A CA 1
ATOM 2181 C C . ASP A 1 282 ? -1.054 -4.404 16.234 1.00 68.81 282 ASP A C 1
ATOM 2183 O O . ASP A 1 282 ? 0.005 -3.829 16.475 1.00 68.81 282 ASP A O 1
ATOM 2187 N N . LEU A 1 283 ? -2.239 -3.787 16.300 1.00 66.00 283 LEU A N 1
ATOM 2188 C CA . LEU A 1 283 ? -2.410 -2.413 16.782 1.00 66.00 283 LEU A CA 1
ATOM 2189 C C . LEU A 1 283 ? -2.052 -2.295 18.271 1.00 66.00 283 LEU A C 1
ATOM 2191 O O . LEU A 1 283 ? -1.378 -1.350 18.678 1.00 66.00 283 LEU A O 1
ATOM 2195 N N . TYR A 1 284 ? -2.471 -3.271 19.079 1.00 61.09 284 TYR A N 1
ATOM 2196 C CA . TYR A 1 284 ? -2.174 -3.309 20.509 1.00 61.09 284 TYR A CA 1
ATOM 2197 C C . TYR A 1 284 ? -0.677 -3.509 20.789 1.00 61.09 284 TYR A C 1
ATOM 2199 O O . TYR A 1 284 ? -0.098 -2.801 21.613 1.00 61.09 284 TYR A O 1
ATOM 2207 N N . GLU A 1 285 ? -0.026 -4.439 20.088 1.00 65.19 285 GLU A N 1
ATOM 2208 C CA . GLU A 1 285 ? 1.419 -4.665 20.213 1.00 65.19 285 GLU A CA 1
ATOM 2209 C C . GLU A 1 285 ? 2.222 -3.410 19.839 1.00 65.19 285 GLU A C 1
ATOM 2211 O O . GLU A 1 285 ? 3.187 -3.073 20.524 1.00 65.19 285 GLU A O 1
ATOM 2216 N N . ASP A 1 286 ? 1.784 -2.659 18.827 1.00 63.56 286 ASP A N 1
ATOM 2217 C CA . ASP A 1 286 ? 2.416 -1.390 18.465 1.00 63.56 286 ASP A CA 1
ATOM 2218 C C . ASP A 1 286 ? 2.258 -0.339 19.572 1.00 63.56 286 ASP A C 1
ATOM 2220 O O . ASP A 1 286 ? 3.246 0.217 20.048 1.00 63.56 286 ASP A O 1
ATOM 2224 N N . PHE A 1 287 ? 1.034 -0.140 20.071 1.00 56.19 287 PHE A N 1
ATOM 2225 C CA . PHE A 1 287 ? 0.761 0.795 21.165 1.00 56.19 287 PHE A CA 1
ATOM 2226 C C . PHE A 1 287 ? 1.576 0.474 22.428 1.00 56.19 287 PHE A C 1
ATOM 2228 O O . PHE A 1 287 ? 2.181 1.361 23.032 1.00 56.19 287 PHE A O 1
ATOM 2235 N N . THR A 1 288 ? 1.650 -0.804 22.811 1.00 55.97 288 THR A N 1
ATOM 2236 C CA . THR A 1 288 ? 2.462 -1.230 23.962 1.00 55.97 288 THR A CA 1
ATOM 2237 C C . THR A 1 288 ? 3.957 -1.011 23.732 1.00 55.97 288 THR A C 1
ATOM 2239 O O . THR A 1 288 ? 4.641 -0.548 24.647 1.00 55.97 288 THR A O 1
ATOM 2242 N N . SER A 1 289 ? 4.465 -1.250 22.517 1.00 58.28 289 SER A N 1
ATOM 2243 C CA . SER A 1 289 ? 5.847 -0.923 22.156 1.00 58.28 289 SER A CA 1
ATOM 2244 C C . SER A 1 289 ? 6.114 0.573 22.338 1.00 58.28 289 SER A C 1
ATOM 2246 O O . SER A 1 289 ? 7.029 0.923 23.083 1.00 58.28 289 SER A O 1
ATOM 2248 N N . TYR A 1 290 ? 5.273 1.447 21.770 1.00 56.94 290 TYR A N 1
ATOM 2249 C CA . TYR A 1 290 ? 5.389 2.906 21.903 1.00 56.94 290 TYR A CA 1
ATOM 2250 C C . TYR A 1 290 ? 5.456 3.362 23.368 1.00 56.94 290 TYR A C 1
ATOM 2252 O O . TYR A 1 290 ? 6.406 4.055 23.747 1.00 56.94 290 TYR A O 1
ATOM 2260 N N . LEU A 1 291 ? 4.530 2.893 24.214 1.00 50.09 291 LEU A N 1
ATOM 2261 C CA . LEU A 1 291 ? 4.502 3.223 25.645 1.00 50.09 291 LEU A CA 1
ATOM 2262 C C . LEU A 1 291 ? 5.769 2.781 26.394 1.00 50.09 291 LEU A C 1
ATOM 2264 O O . LEU A 1 291 ? 6.216 3.467 27.313 1.00 50.09 291 LEU A O 1
ATOM 2268 N N . THR A 1 292 ? 6.370 1.647 26.024 1.00 55.00 292 THR A N 1
ATOM 2269 C CA . THR A 1 292 ? 7.611 1.170 26.664 1.00 55.00 292 THR A CA 1
ATOM 2270 C C . THR A 1 292 ? 8.860 1.940 26.227 1.00 55.00 292 THR A C 1
ATOM 2272 O O . THR A 1 292 ? 9.839 1.991 26.976 1.00 55.00 292 THR A O 1
ATOM 2275 N N . THR A 1 293 ? 8.839 2.562 25.045 1.00 52.75 293 THR A N 1
ATOM 2276 C CA . THR A 1 293 ? 9.917 3.439 24.562 1.00 52.75 293 THR A CA 1
ATOM 2277 C C . THR A 1 293 ? 9.855 4.845 25.153 1.00 52.75 293 THR A C 1
ATOM 2279 O O . THR A 1 293 ? 10.903 5.359 25.539 1.00 52.75 293 THR A O 1
ATOM 2282 N N . GLU A 1 294 ? 8.668 5.448 25.286 1.00 52.78 294 GLU A N 1
ATOM 2283 C CA . GLU A 1 294 ? 8.520 6.826 25.797 1.00 52.78 294 GLU A CA 1
ATOM 2284 C C . GLU A 1 294 ? 8.552 6.922 27.334 1.00 52.78 294 GLU A C 1
ATOM 2286 O O . GLU A 1 294 ? 9.040 7.908 27.886 1.00 52.78 294 GLU A O 1
ATOM 2291 N N . ASN A 1 295 ? 8.169 5.868 28.065 1.00 46.91 295 ASN A N 1
ATOM 2292 C CA . ASN A 1 295 ? 8.263 5.857 29.534 1.00 46.91 295 ASN A CA 1
ATOM 2293 C C . ASN A 1 295 ? 9.692 5.683 30.086 1.00 46.91 295 ASN A C 1
ATOM 2295 O O . ASN A 1 295 ? 9.875 5.567 31.298 1.00 46.91 295 ASN A O 1
ATOM 2299 N N . LYS A 1 296 ? 10.727 5.698 29.234 1.00 47.69 296 LYS A N 1
ATOM 2300 C CA . LYS A 1 296 ? 12.123 5.795 29.693 1.00 47.69 296 LYS A CA 1
ATOM 2301 C C . LYS A 1 296 ? 12.543 7.216 30.081 1.00 47.69 296 LYS A C 1
ATOM 2303 O O . LYS A 1 296 ? 13.588 7.354 30.708 1.00 47.69 296 LYS A O 1
ATOM 2308 N N . GLU A 1 297 ? 11.751 8.244 29.766 1.00 46.06 297 GLU A N 1
ATOM 2309 C CA . GLU A 1 297 ? 12.100 9.645 30.066 1.00 46.06 297 GLU A CA 1
ATOM 2310 C C . GLU A 1 297 ? 11.424 10.233 31.320 1.00 46.06 297 GLU A C 1
ATOM 2312 O O . GLU A 1 297 ? 11.739 11.355 31.703 1.00 46.06 297 GLU A O 1
ATOM 2317 N N . TRP A 1 298 ? 10.577 9.475 32.030 1.00 39.25 298 TRP A N 1
ATOM 2318 C CA . TRP A 1 298 ? 9.910 9.938 33.265 1.00 39.25 298 TRP A CA 1
ATOM 2319 C C . TRP A 1 298 ? 10.330 9.193 34.539 1.00 39.25 298 TRP A C 1
ATOM 2321 O O . TRP A 1 298 ? 9.591 9.158 35.520 1.00 39.25 298 TRP A O 1
ATOM 2331 N N . VAL A 1 299 ? 11.539 8.627 34.556 1.00 43.22 299 VAL A N 1
ATOM 2332 C CA . VAL A 1 299 ? 12.181 8.182 35.803 1.00 43.22 299 VAL A CA 1
ATOM 2333 C C . VAL A 1 299 ? 13.332 9.132 36.134 1.00 43.22 299 VAL A C 1
ATOM 2335 O O . VAL A 1 299 ? 14.490 8.850 35.828 1.00 43.22 299 VAL A O 1
ATOM 2338 N N . VAL A 1 300 ? 12.988 10.261 36.758 1.00 39.22 300 VAL A N 1
ATOM 2339 C CA . VAL A 1 300 ? 13.868 11.057 37.632 1.00 39.22 300 VAL A CA 1
ATOM 2340 C C . VAL A 1 300 ? 13.074 11.453 38.866 1.00 39.22 300 VAL A C 1
ATOM 2342 O O . VAL A 1 300 ? 11.954 11.978 38.688 1.00 39.22 300 VAL A O 1
#

Nearest PDB structures (foldseek):
  7ay3-assembly1_A  TM=5.518E-01  e=1.867E-03  uncultured bacterium
  2dck-assembly1_A  TM=5.246E-01  e=1.692E-02  Bacillus sp. 41M-1
  2dcj-assembly1_B  TM=5.104E-01  e=1.408E-02  Bacillus sp. 41M-1
  6kka-assembly2_B  TM=4.826E-01  e=1.798E-02  Bacillus sp. 41M-1
  6kjl-assembly1_A  TM=4.862E-01  e=2.760E-02  Bacillus sp. 41M-1

Foldseek 3Di:
DDPVVQQVCQADPVRDGHPGNVRVVVVVVVVVVVVVVVPQDPVNVVQQVVLVVVLDFPEEAQAPVRVCVVCVQFDRHWYAHNPQQWIWHQDPVVSDIDTPGHRVPCPVLLLKWWFPPALQLVPQHCPQKDWDQFDWGGDPSKIKTFGAHQFQQTKMWGPDQAADAQWKKKKKKKKAAQDFFFKWKDHLNWTDHTDGDDHRDTDIDIAMTGHHHSGTMIIGDGRNPPHDGGDIMMMGQIGMIRQCSRQNPPRRDGRVVLCVLLVVPVVSHDHTMDSHSDGPVNVVVVVVVVCVVVVVPPDD

pLDDT: mean 85.98, std 15.11, range [39.22, 98.81]

Mean predicted aligned error: 14.64 Å

Solvent-accessible surface area (backbone atoms only — not comparable to full-atom values): 16309 Å² total; per-residue (Å²): 134,56,72,67,59,57,59,58,59,14,40,49,100,86,68,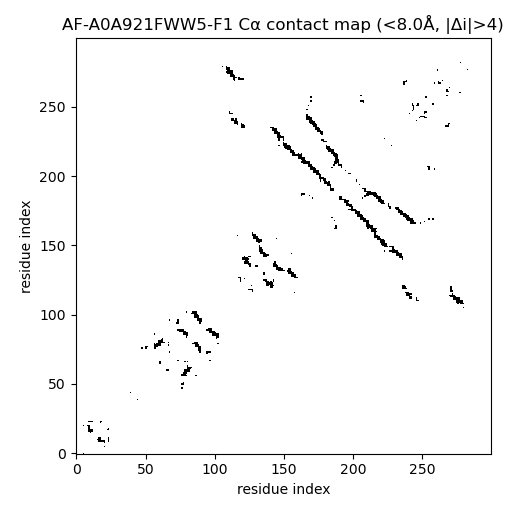52,78,36,98,37,54,65,59,40,50,54,51,49,54,53,52,53,52,54,55,55,71,70,45,81,48,67,67,56,53,49,50,56,48,48,46,57,71,67,74,58,61,82,44,77,32,67,36,68,67,56,44,41,69,77,34,74,90,50,60,94,54,40,31,33,24,64,71,83,38,28,24,33,32,50,36,80,93,74,73,39,82,39,82,74,45,61,50,82,64,75,70,77,57,41,30,45,40,47,29,72,36,58,61,23,42,12,79,55,37,56,66,60,55,43,66,40,44,47,46,81,48,35,50,95,36,28,31,38,41,31,30,67,44,73,21,81,74,15,31,45,27,51,74,56,69,72,38,50,55,74,35,34,32,43,38,36,32,36,36,32,34,66,58,66,47,61,28,33,49,31,33,3,84,26,72,53,80,66,49,92,51,60,49,75,37,80,36,80,51,71,46,67,48,54,14,71,33,42,40,34,49,32,44,38,46,41,27,60,76,87,54,54,73,71,38,57,34,36,38,26,47,36,39,29,32,56,30,29,81,35,55,34,84,94,56,51,74,54,60,68,54,47,54,56,50,34,64,78,34,70,90,54,47,72,80,52,69,43,69,55,60,47,51,72,65,60,54,48,56,49,53,54,50,52,54,66,63,62,61,69,78,75,79,125

Radius of gyration: 32.95 Å; Cα contacts (8 Å, |Δi|>4): 576; chains: 1; bounding box: 60×64×90 Å

Sequence (300 aa):
ISAPEIIAAHVDSNGTAHPNLKSRLDNFEVSATQQLQQKADQSFVDSQLSAIVSGAPKGTYTDLASLQTAYPDGAEGIFLVLSDGHWYYWNDMTNAWTDGGIYQATTSNDFPATNDAVNGNFSNSISGWGQAGGQLSAADNELTYKVVSLSATARIERNVDDAVPTHKYYMKLDILPKYSTTTYFQIGDSVNDNATLTPNVWNRYSRIATAISNTRFRLYHRTNASYAVNDTFKVKDVMIIDLTKTFGAGSEPDVTEMDRIMSKYPNLFFEGSVGTLLTNKDLYEDFTSYLTTENKEWVV

Organism: Sporosarcina psychrophila (NCBI:txid1476)